Protein AF-A0A6J5DMT1-F1 (afdb_monomer)

pLDDT: mean 92.88, std 8.83, range [50.56, 98.88]

Structure (mmCIF, N/CA/C/O backbone):
data_AF-A0A6J5DMT1-F1
#
_entry.id   AF-A0A6J5DMT1-F1
#
loop_
_atom_site.group_PDB
_atom_site.id
_atom_site.type_symbol
_atom_site.label_atom_id
_atom_site.label_alt_id
_atom_site.label_comp_id
_atom_site.label_asym_id
_atom_site.label_entity_id
_atom_site.label_seq_id
_atom_site.pdbx_PDB_ins_code
_atom_site.Cartn_x
_atom_site.Cartn_y
_atom_site.Cartn_z
_atom_site.occupancy
_atom_site.B_iso_or_equiv
_atom_site.auth_seq_id
_atom_site.auth_comp_id
_atom_site.auth_asym_id
_atom_site.auth_atom_id
_atom_site.pdbx_PDB_model_num
ATOM 1 N N . MET A 1 1 ? 1.133 -9.893 0.820 1.00 80.94 1 MET A N 1
ATOM 2 C CA . MET A 1 1 ? 0.231 -8.925 0.189 1.00 80.94 1 MET A CA 1
ATOM 3 C C . MET A 1 1 ? 0.586 -7.556 0.719 1.00 80.94 1 MET A C 1
ATOM 5 O O . MET A 1 1 ? 0.580 -7.365 1.927 1.00 80.94 1 MET A O 1
ATOM 9 N N . LEU A 1 2 ? 0.885 -6.618 -0.173 1.00 88.50 2 LEU A N 1
ATOM 10 C CA . LEU A 1 2 ? 1.014 -5.201 0.159 1.00 88.50 2 LEU A CA 1
ATOM 11 C C . LEU A 1 2 ? 0.375 -4.399 -0.973 1.00 88.50 2 LEU A C 1
ATOM 13 O O . LEU A 1 2 ? 0.896 -4.381 -2.086 1.00 88.50 2 LEU A O 1
ATOM 17 N N . LYS A 1 3 ? -0.779 -3.780 -0.715 1.00 90.06 3 LYS A N 1
ATOM 18 C CA . LYS A 1 3 ? -1.594 -3.182 -1.781 1.00 90.06 3 LYS A CA 1
ATOM 19 C C . LYS A 1 3 ? -2.329 -1.932 -1.315 1.00 90.06 3 LYS A C 1
ATOM 21 O O . LYS A 1 3 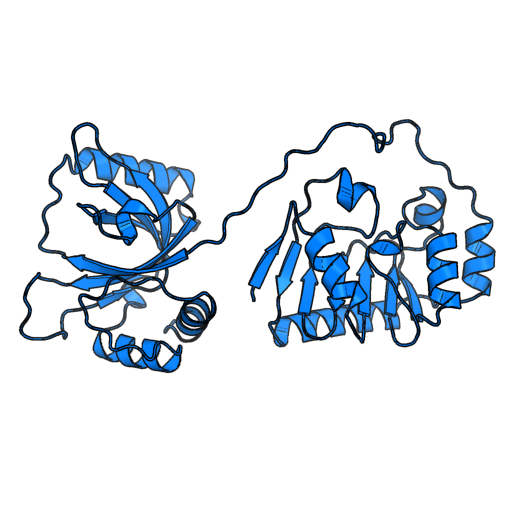? -2.780 -1.870 -0.177 1.00 90.06 3 LYS A O 1
ATOM 26 N N . ILE A 1 4 ? -2.496 -0.975 -2.228 1.00 92.38 4 ILE A N 1
ATOM 27 C CA . ILE A 1 4 ? -3.406 0.164 -2.059 1.00 92.38 4 ILE A CA 1
ATOM 28 C C . ILE A 1 4 ? -4.821 -0.254 -2.485 1.00 92.38 4 ILE A C 1
ATOM 30 O O . ILE A 1 4 ? -5.021 -0.760 -3.590 1.00 92.38 4 ILE A O 1
ATOM 34 N N . LEU A 1 5 ? -5.789 -0.021 -1.605 1.00 91.88 5 LEU A N 1
ATOM 35 C CA . LEU A 1 5 ? -7.226 -0.162 -1.814 1.00 91.88 5 LEU A CA 1
ATOM 36 C C . LEU A 1 5 ? -7.863 1.222 -1.958 1.00 91.88 5 LEU A C 1
ATOM 38 O O . LEU A 1 5 ? -7.451 2.162 -1.275 1.00 91.88 5 LEU A O 1
ATOM 42 N N . SER A 1 6 ? -8.877 1.329 -2.818 1.00 91.50 6 SER A N 1
ATOM 43 C CA . SER A 1 6 ? -9.656 2.560 -2.991 1.00 91.50 6 SER A CA 1
ATOM 44 C C . SER A 1 6 ? -11.133 2.238 -3.230 1.00 91.50 6 SER A C 1
ATOM 46 O O . SER A 1 6 ? -11.850 1.968 -2.271 1.00 91.50 6 SER A O 1
ATOM 48 N N . ALA A 1 7 ? -11.594 2.181 -4.483 1.00 85.06 7 ALA A N 1
ATOM 49 C CA . ALA A 1 7 ? -13.011 1.988 -4.812 1.00 85.06 7 ALA A CA 1
ATOM 50 C C . ALA A 1 7 ? -13.650 0.705 -4.233 1.00 85.06 7 ALA A C 1
ATOM 52 O O . ALA A 1 7 ? -14.863 0.658 -4.056 1.00 85.06 7 ALA A O 1
ATOM 53 N N . ASP A 1 8 ? -12.853 -0.327 -3.955 1.00 84.00 8 ASP A N 1
ATOM 54 C CA . ASP A 1 8 ? -13.253 -1.636 -3.424 1.00 84.00 8 ASP A CA 1
ATOM 55 C C . ASP A 1 8 ? -12.871 -1.841 -1.945 1.00 84.00 8 ASP A C 1
ATOM 57 O O . ASP A 1 8 ? -12.955 -2.958 -1.427 1.00 84.00 8 ASP A O 1
ATOM 61 N N . LEU A 1 9 ? -12.454 -0.777 -1.246 1.00 90.69 9 LEU A N 1
ATOM 62 C CA . LEU A 1 9 ? -11.930 -0.849 0.119 1.00 90.69 9 LEU A CA 1
ATOM 63 C C . LEU A 1 9 ? -12.904 -1.549 1.066 1.00 90.69 9 LEU A C 1
ATOM 65 O O . LEU A 1 9 ? -12.559 -2.589 1.622 1.00 90.69 9 LEU A O 1
ATOM 69 N N . TRP A 1 10 ? -14.119 -1.025 1.245 1.00 90.56 10 TRP A N 1
ATOM 70 C CA . TRP A 1 10 ? -15.067 -1.598 2.207 1.00 90.56 10 TRP A CA 1
ATOM 71 C C . TRP A 1 10 ? -15.624 -2.956 1.771 1.00 90.56 10 TRP A C 1
ATOM 73 O O . TRP A 1 10 ? -15.944 -3.777 2.630 1.00 90.56 10 TRP A O 1
ATOM 83 N N . ASP A 1 11 ? -15.638 -3.255 0.469 1.00 89.44 11 ASP A N 1
ATOM 84 C CA . ASP A 1 11 ? -15.981 -4.590 -0.028 1.00 89.44 11 ASP A CA 1
ATOM 85 C C . ASP A 1 11 ? -14.942 -5.632 0.404 1.00 89.44 11 ASP A C 1
ATOM 87 O O . ASP A 1 11 ? -15.294 -6.749 0.791 1.00 89.44 11 ASP A O 1
ATOM 91 N N . ILE A 1 12 ? -13.654 -5.287 0.341 1.00 91.31 12 ILE A N 1
ATOM 92 C CA . ILE A 1 12 ? -12.555 -6.169 0.749 1.00 91.31 12 ILE A CA 1
ATOM 93 C C . ILE A 1 12 ? -12.455 -6.231 2.274 1.00 91.31 12 ILE A C 1
ATOM 95 O O . ILE A 1 12 ? -12.434 -7.322 2.853 1.00 91.31 12 ILE A O 1
ATOM 99 N N . VAL A 1 13 ? -12.406 -5.066 2.923 1.00 92.88 13 VAL A N 1
ATOM 100 C CA . VAL A 1 13 ? -12.237 -4.933 4.372 1.00 92.88 13 VAL A CA 1
ATOM 101 C C . VAL A 1 13 ? -13.436 -5.517 5.104 1.00 92.88 13 VAL A C 1
ATOM 103 O O . VAL A 1 13 ? -13.235 -6.326 6.000 1.00 92.88 13 VAL A O 1
ATOM 106 N N . GLY A 1 14 ? -14.668 -5.220 4.683 1.00 91.00 14 GLY A N 1
ATOM 107 C CA . GLY A 1 14 ? -15.882 -5.759 5.303 1.00 91.00 14 GLY A CA 1
ATOM 108 C C . GLY A 1 14 ? -15.957 -7.286 5.217 1.00 91.00 14 GLY A C 1
ATOM 109 O O . GLY A 1 14 ? -16.214 -7.954 6.218 1.00 91.00 14 GLY A O 1
ATOM 110 N N . LYS A 1 15 ? -15.633 -7.877 4.055 1.00 92.25 15 LYS A N 1
ATOM 111 C CA . LYS A 1 15 ? -15.570 -9.346 3.898 1.00 92.25 15 LYS A CA 1
ATOM 112 C C . LYS A 1 15 ? -14.524 -9.987 4.808 1.00 92.25 15 LYS A C 1
ATOM 114 O O . LYS A 1 15 ? -14.764 -11.078 5.327 1.00 92.25 15 LYS A O 1
ATOM 119 N N . LYS A 1 16 ? -13.364 -9.345 4.977 1.00 94.19 16 LYS A N 1
ATOM 120 C CA . LYS A 1 16 ? -12.324 -9.804 5.908 1.00 94.19 16 LYS A CA 1
ATOM 121 C C . LYS A 1 16 ? -12.768 -9.635 7.357 1.00 94.19 16 LYS A C 1
ATOM 123 O O . LYS A 1 16 ? -12.644 -10.580 8.124 1.00 94.19 16 LYS A O 1
ATOM 128 N N . ALA A 1 17 ? -13.352 -8.491 7.702 1.00 94.56 17 ALA A N 1
ATOM 129 C CA . ALA A 1 17 ? -13.810 -8.188 9.047 1.00 94.56 17 ALA A CA 1
ATOM 130 C C . ALA A 1 17 ? -14.861 -9.200 9.504 1.00 94.56 17 ALA A C 1
ATOM 132 O O . ALA A 1 17 ? -14.715 -9.766 10.575 1.00 94.56 17 ALA A O 1
ATOM 133 N N . VAL A 1 18 ? -15.856 -9.541 8.682 1.00 93.50 18 VAL A N 1
ATOM 134 C CA . VAL A 1 18 ? -16.863 -10.561 9.039 1.00 93.50 18 VAL A CA 1
ATOM 135 C C . VAL A 1 18 ? -16.231 -11.928 9.336 1.00 93.50 18 VAL A C 1
ATOM 137 O O . VAL A 1 18 ? -16.676 -12.623 10.242 1.00 93.50 18 VAL A 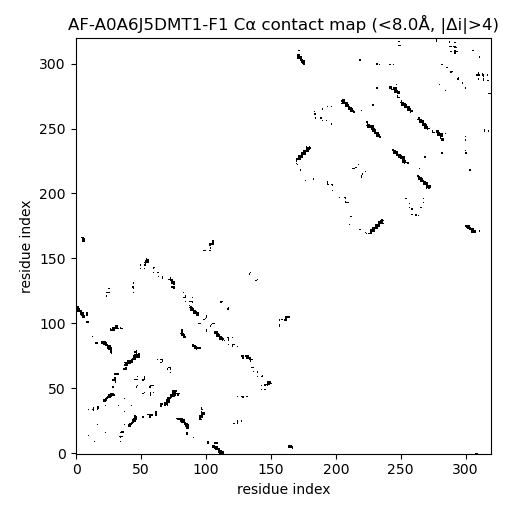O 1
ATOM 140 N N . LYS A 1 19 ? -15.176 -12.311 8.610 1.00 94.56 19 LYS A N 1
ATOM 141 C CA . LYS A 1 19 ? -14.504 -13.610 8.780 1.00 94.56 19 LYS A CA 1
ATOM 142 C C . LYS A 1 19 ? -13.458 -13.633 9.892 1.00 94.56 19 LYS A C 1
ATOM 144 O O . LYS A 1 19 ? -13.050 -14.725 10.282 1.00 94.56 19 LYS A O 1
ATOM 149 N N . ALA A 1 20 ? -13.015 -12.467 10.356 1.00 96.00 20 ALA A N 1
ATOM 150 C CA . ALA A 1 20 ? -11.950 -12.370 11.338 1.00 96.00 20 ALA A CA 1
ATOM 151 C C . ALA A 1 20 ? -12.363 -13.009 12.673 1.00 96.00 20 ALA A C 1
ATOM 153 O O . ALA A 1 20 ? -13.509 -12.882 13.109 1.00 96.00 20 ALA A O 1
ATOM 154 N N . ARG A 1 21 ? -11.433 -13.693 13.335 1.00 95.56 21 ARG A N 1
ATOM 155 C CA . ARG A 1 21 ? -11.634 -14.201 14.700 1.00 95.56 21 ARG A CA 1
ATOM 156 C C . ARG A 1 21 ? -11.380 -13.117 15.736 1.00 95.56 21 ARG A C 1
ATOM 158 O O . ARG A 1 21 ? -12.011 -13.139 16.785 1.00 95.56 21 ARG A O 1
ATOM 165 N N . ARG A 1 22 ? -10.464 -12.199 15.432 1.00 95.94 22 ARG A N 1
ATOM 166 C CA . ARG A 1 22 ? -10.098 -11.062 16.266 1.00 95.94 22 ARG A CA 1
ATOM 167 C C . ARG A 1 22 ? -10.008 -9.797 15.424 1.00 95.94 22 ARG A C 1
ATOM 169 O O . ARG A 1 22 ? -9.346 -9.760 14.385 1.00 95.94 22 ARG A O 1
ATOM 176 N N . ARG A 1 23 ? -10.638 -8.740 15.919 1.00 98.19 23 ARG A N 1
ATOM 177 C CA . ARG A 1 23 ? -10.664 -7.409 15.319 1.00 98.19 23 ARG A CA 1
ATOM 178 C C . ARG A 1 23 ? -10.152 -6.415 16.339 1.00 98.19 23 ARG A C 1
ATOM 180 O O . ARG A 1 23 ? -10.641 -6.343 17.465 1.00 98.19 23 ARG A O 1
ATOM 187 N N . ARG A 1 24 ? -9.159 -5.632 15.945 1.00 98.62 24 ARG A N 1
ATOM 188 C CA . ARG A 1 24 ? -8.652 -4.530 16.758 1.00 98.62 24 ARG A CA 1
ATOM 189 C C . ARG A 1 24 ? -8.586 -3.290 15.906 1.00 98.62 24 ARG A C 1
ATOM 191 O O . ARG A 1 24 ? -7.995 -3.326 14.834 1.00 98.62 24 ARG A O 1
ATOM 198 N N . ALA A 1 25 ? -9.184 -2.206 16.367 1.00 98.50 25 ALA A N 1
ATOM 199 C CA . ALA A 1 25 ? -9.308 -1.001 15.571 1.00 98.50 25 ALA A CA 1
ATOM 200 C C . ALA A 1 25 ? -8.980 0.246 16.389 1.00 98.50 25 ALA A C 1
ATOM 202 O O . ALA A 1 25 ? -9.406 0.370 17.532 1.00 98.50 25 ALA A O 1
ATOM 203 N N . ALA A 1 26 ? -8.268 1.182 15.770 1.00 98.56 26 ALA A N 1
ATOM 204 C CA . ALA A 1 26 ? -8.205 2.577 16.176 1.00 98.56 26 ALA A CA 1
ATOM 205 C C . ALA A 1 26 ? -8.756 3.407 15.013 1.00 98.56 26 ALA A C 1
ATOM 207 O O . ALA A 1 26 ? -8.044 3.689 14.046 1.00 98.56 26 ALA A O 1
ATOM 208 N N . ILE A 1 27 ? -10.046 3.734 15.075 1.00 97.69 27 ILE A N 1
ATOM 209 C CA . ILE A 1 27 ? -10.756 4.464 14.023 1.00 97.69 27 ILE A CA 1
ATOM 210 C C . ILE A 1 27 ? -11.391 5.684 14.660 1.00 97.69 27 ILE A C 1
ATOM 212 O O . ILE A 1 27 ? -12.220 5.552 15.551 1.00 97.69 27 ILE A O 1
ATOM 216 N N . ALA A 1 28 ? -11.016 6.862 14.167 1.00 97.00 28 ALA A N 1
ATOM 217 C CA . ALA A 1 28 ? -11.494 8.149 14.651 1.00 97.00 28 ALA A CA 1
ATOM 218 C C . ALA A 1 28 ? -13.018 8.180 14.814 1.00 97.00 28 ALA A C 1
ATOM 220 O O . ALA A 1 28 ? -13.512 8.511 15.886 1.00 97.00 28 ALA A O 1
ATOM 221 N N . TYR A 1 29 ? -13.742 7.805 13.754 1.00 96.31 29 TYR A N 1
ATOM 222 C CA . TYR A 1 29 ? -15.185 7.996 13.640 1.00 96.31 29 TYR A CA 1
ATOM 223 C C . TYR A 1 29 ? -15.889 6.704 13.229 1.00 96.31 29 TYR A C 1
ATOM 225 O O . TYR A 1 29 ? -15.504 6.056 12.249 1.00 96.31 29 TYR A O 1
ATOM 233 N N . VAL A 1 30 ? -16.951 6.348 13.955 1.00 96.25 30 VAL A N 1
ATOM 234 C CA . VAL A 1 30 ? -17.727 5.127 13.705 1.00 96.25 30 VAL A CA 1
ATOM 235 C C . VAL A 1 30 ? -19.223 5.418 13.766 1.00 96.25 30 VAL A C 1
ATOM 237 O O . VAL A 1 30 ? -19.756 5.795 14.808 1.00 96.25 30 VAL A O 1
ATOM 240 N N . THR A 1 31 ? -19.917 5.203 12.650 1.00 95.19 31 THR A N 1
ATOM 241 C CA . THR A 1 31 ? -21.377 5.385 12.543 1.00 95.19 31 THR A CA 1
ATOM 242 C C . THR A 1 31 ? -22.103 4.212 11.900 1.00 95.19 31 THR A C 1
ATOM 244 O O . THR A 1 31 ? -23.328 4.171 11.956 1.00 95.19 31 THR A O 1
ATOM 247 N N . GLU A 1 32 ? -21.385 3.251 11.314 1.00 93.38 32 GLU A N 1
ATOM 248 C CA . GLU A 1 32 ? -21.980 2.122 10.601 1.00 93.38 32 GLU A CA 1
ATOM 249 C C . GLU A 1 32 ? -21.344 0.792 11.042 1.00 93.38 32 GLU A C 1
ATOM 251 O O . GLU A 1 32 ? -20.187 0.525 10.700 1.00 93.38 32 GLU A O 1
ATOM 256 N N . PRO A 1 33 ? -22.081 -0.063 11.778 1.00 93.06 33 PRO A N 1
ATOM 257 C CA . PRO A 1 33 ? -21.521 -1.281 12.349 1.00 93.06 33 PRO A CA 1
ATOM 258 C C . PRO A 1 33 ? -21.224 -2.380 11.329 1.00 93.06 33 PRO A C 1
ATOM 260 O O . PRO A 1 33 ? -20.390 -3.246 11.584 1.00 93.06 33 PRO A O 1
ATOM 263 N N . ARG A 1 34 ? -21.860 -2.361 10.150 1.00 90.69 34 ARG A N 1
ATOM 264 C CA . ARG A 1 34 ? -21.663 -3.405 9.127 1.00 90.69 34 ARG A CA 1
ATOM 265 C C . ARG A 1 34 ? -20.238 -3.461 8.579 1.00 90.69 34 ARG A C 1
ATOM 267 O O . ARG A 1 34 ? -19.803 -4.515 8.122 1.00 90.69 34 ARG A O 1
ATOM 274 N N . PHE A 1 35 ? -19.519 -2.343 8.614 1.00 89.75 35 PHE A N 1
ATOM 275 C CA . PHE A 1 35 ? -18.147 -2.254 8.115 1.00 89.75 35 PHE A CA 1
ATOM 276 C C . PHE A 1 35 ? -17.112 -2.825 9.085 1.00 89.75 35 PHE A C 1
ATOM 278 O O . PHE A 1 35 ? -16.041 -3.256 8.659 1.00 89.75 35 PHE A O 1
ATOM 285 N N . LEU A 1 36 ? -17.441 -2.848 10.376 1.00 93.12 36 LEU A N 1
ATOM 286 C CA . LEU A 1 36 ? -16.578 -3.355 11.428 1.00 93.12 36 LEU A CA 1
ATOM 287 C C . LEU A 1 36 ? -17.431 -4.011 12.526 1.00 93.12 36 LEU A C 1
ATOM 289 O O . LEU A 1 36 ? -17.630 -3.419 13.579 1.00 93.12 36 LEU A O 1
ATOM 293 N N . PRO A 1 37 ? -17.964 -5.221 12.302 1.00 94.81 37 PRO A N 1
ATOM 294 C CA . PRO A 1 37 ? -18.761 -5.898 13.318 1.00 94.81 37 PRO A CA 1
ATOM 295 C C . PRO A 1 37 ? -17.855 -6.347 14.471 1.00 94.81 37 PRO A C 1
ATOM 297 O O . PRO A 1 37 ? -17.001 -7.202 14.260 1.00 94.81 37 PRO A O 1
ATOM 300 N N . LEU A 1 38 ? -18.024 -5.779 15.667 1.00 97.75 38 LEU A N 1
ATOM 301 C CA . LEU A 1 38 ? -17.226 -6.115 16.854 1.00 97.75 38 LEU A CA 1
ATOM 302 C C . LEU A 1 38 ? -18.047 -6.900 17.877 1.00 97.75 38 LEU A C 1
ATOM 304 O O . LEU A 1 38 ? -19.234 -6.626 18.063 1.00 97.75 38 LEU A O 1
ATOM 308 N N . GLY A 1 39 ? -17.394 -7.833 18.566 1.00 97.31 39 GLY A N 1
ATOM 309 C CA . GLY A 1 39 ? -17.972 -8.568 19.690 1.00 97.31 39 GLY A CA 1
ATOM 310 C C . GLY A 1 39 ? -16.935 -8.974 20.736 1.00 97.31 39 GLY A C 1
ATOM 311 O O . GLY A 1 39 ? -15.873 -8.365 20.853 1.00 97.31 39 GLY A O 1
ATOM 312 N N . ALA A 1 40 ? -17.250 -10.013 21.509 1.00 97.56 40 ALA A N 1
ATOM 313 C CA . ALA A 1 40 ? -16.388 -10.522 22.570 1.00 97.56 40 ALA A CA 1
ATOM 314 C C . ALA A 1 40 ? -14.958 -10.823 22.081 1.00 97.56 40 ALA A C 1
ATOM 316 O O . ALA A 1 40 ? -14.755 -11.594 21.145 1.00 97.56 40 ALA A O 1
ATOM 317 N N . GLY A 1 41 ? -13.966 -10.231 22.754 1.00 96.38 41 GLY A N 1
ATOM 318 C CA . GLY A 1 41 ? -12.542 -10.375 22.423 1.00 96.38 41 GLY A CA 1
ATOM 319 C C . GLY A 1 41 ? -12.006 -9.363 21.402 1.00 96.38 41 GLY A C 1
ATOM 320 O O . GLY A 1 41 ? -10.786 -9.273 21.226 1.00 96.38 41 GLY A O 1
ATOM 321 N N . ASP A 1 42 ? -12.885 -8.573 20.783 1.00 98.56 42 ASP A N 1
ATOM 322 C CA . ASP A 1 42 ? -12.510 -7.483 19.887 1.00 98.56 42 ASP A CA 1
ATOM 323 C C . ASP A 1 42 ? -12.250 -6.173 20.658 1.00 98.56 42 ASP A C 1
ATOM 325 O O . ASP A 1 42 ? -12.714 -5.984 21.786 1.00 98.56 42 ASP A O 1
ATOM 329 N N . VAL A 1 43 ? -11.490 -5.257 20.048 1.00 98.75 43 VAL A N 1
ATOM 330 C CA . VAL A 1 43 ? -11.114 -3.959 20.638 1.00 98.75 43 VAL A CA 1
ATOM 331 C C . VAL A 1 43 ? -11.413 -2.815 19.675 1.00 98.75 43 VAL A C 1
ATOM 333 O O . VAL A 1 43 ? -11.028 -2.875 18.505 1.00 98.75 43 VAL A O 1
ATOM 336 N N . LEU A 1 44 ? -12.005 -1.735 20.186 1.00 98.75 44 LEU A N 1
ATOM 337 C CA . LEU A 1 44 ? -12.132 -0.461 19.482 1.00 98.75 44 LEU A CA 1
ATOM 338 C C . LEU A 1 44 ? -11.617 0.694 20.333 1.00 98.75 44 LEU A C 1
ATOM 340 O O . LEU A 1 44 ? -12.092 0.924 21.440 1.00 98.75 44 LEU A O 1
ATOM 344 N N . VAL A 1 45 ? -10.707 1.464 19.750 1.00 98.88 45 VAL A N 1
ATOM 345 C CA . VAL A 1 45 ? -10.350 2.806 20.194 1.00 98.88 45 VAL A CA 1
ATOM 346 C C . VAL A 1 45 ? -10.956 3.812 19.220 1.00 98.88 45 VAL A C 1
ATOM 348 O O . VAL A 1 45 ? -10.769 3.698 18.006 1.00 98.88 45 VAL A O 1
ATOM 351 N N . VAL A 1 46 ? -11.699 4.781 19.743 1.00 98.75 46 VAL A N 1
ATOM 352 C CA . VAL A 1 46 ? -12.489 5.739 18.957 1.00 98.75 46 VAL A CA 1
ATOM 353 C C . VAL A 1 46 ? -12.456 7.120 19.607 1.00 98.75 46 VAL A C 1
ATOM 355 O O . VAL A 1 46 ? -12.249 7.232 20.813 1.00 98.75 46 VAL A O 1
ATOM 358 N N . ASP A 1 47 ? -12.689 8.180 18.832 1.00 98.56 47 ASP A N 1
ATOM 359 C CA . ASP A 1 47 ? -13.044 9.475 19.412 1.00 98.56 47 ASP A CA 1
ATOM 360 C C . ASP A 1 47 ? -14.546 9.482 19.737 1.00 98.56 47 ASP A C 1
ATOM 362 O O . ASP A 1 47 ? -15.400 9.651 18.857 1.00 98.56 47 ASP A O 1
ATOM 366 N N . ALA A 1 48 ? -14.862 9.267 21.013 1.00 98.25 48 ALA A N 1
ATOM 367 C CA . ALA A 1 48 ? -16.204 9.363 21.581 1.00 98.25 48 ALA A CA 1
ATOM 368 C C . ALA A 1 48 ? -16.346 10.598 22.490 1.00 98.25 48 ALA A C 1
ATOM 370 O O . ALA A 1 48 ? -17.178 10.609 23.400 1.00 98.25 48 ALA A O 1
ATOM 371 N N . SER A 1 49 ? -15.541 11.640 22.248 1.00 98.31 49 SER A N 1
ATOM 372 C CA . SER A 1 49 ? -15.706 12.932 22.912 1.00 98.31 49 SER A CA 1
ATOM 373 C C . SER A 1 49 ? -17.079 13.535 22.619 1.00 98.31 49 SER A C 1
ATOM 375 O O . SER A 1 49 ? -17.677 13.303 21.566 1.00 98.31 49 SER A O 1
ATOM 377 N N . ASP A 1 50 ? -17.559 14.377 23.530 1.00 97.81 50 ASP A N 1
ATOM 378 C CA . ASP A 1 50 ? -18.874 15.012 23.421 1.00 97.81 50 ASP A CA 1
ATOM 379 C C . ASP A 1 50 ? -19.027 15.802 22.121 1.00 97.81 50 ASP A C 1
ATOM 381 O O . ASP A 1 50 ? -20.083 15.762 21.499 1.00 97.81 50 ASP A O 1
ATOM 385 N N . ALA A 1 51 ? -17.952 16.447 21.660 1.00 96.25 51 ALA A N 1
ATOM 386 C CA . ALA A 1 51 ? -17.928 17.143 20.379 1.00 96.25 51 ALA A CA 1
ATOM 387 C C . ALA A 1 51 ? -18.128 16.184 19.193 1.00 96.25 51 ALA A C 1
ATOM 389 O O . ALA A 1 51 ? -18.890 16.487 18.272 1.00 96.25 51 ALA A O 1
ATOM 390 N N . SER A 1 52 ? -17.480 15.016 19.211 1.00 96.38 52 SER A N 1
ATOM 391 C CA . SER A 1 52 ? -17.612 14.004 18.156 1.00 96.38 52 SER A CA 1
ATOM 392 C C . SER A 1 52 ? -18.979 13.308 18.174 1.00 96.38 52 SER A C 1
ATOM 394 O O . SER A 1 52 ? -19.528 13.040 17.099 1.00 96.38 52 SER A O 1
ATOM 396 N N . ILE A 1 53 ? -19.570 13.090 19.355 1.00 97.56 53 ILE A N 1
ATOM 397 C CA . ILE A 1 53 ? -20.945 12.585 19.504 1.00 97.56 53 ILE A CA 1
ATOM 398 C C . ILE A 1 53 ? -21.964 13.631 19.033 1.00 97.56 53 ILE A C 1
ATOM 400 O O . ILE A 1 53 ? -22.792 13.333 18.173 1.00 97.56 53 ILE A O 1
ATOM 404 N N . ALA A 1 54 ? -21.874 14.871 19.523 1.00 95.88 54 ALA A N 1
ATOM 405 C CA . ALA A 1 54 ? -22.789 15.957 19.166 1.00 95.88 54 ALA A CA 1
ATOM 406 C C . ALA A 1 54 ? -22.774 16.261 17.661 1.00 95.88 54 ALA A C 1
ATOM 408 O O . ALA A 1 54 ? -23.816 16.529 17.069 1.00 95.88 54 ALA A O 1
ATOM 409 N N . ALA A 1 55 ? -21.607 16.163 17.016 1.00 93.00 55 ALA A N 1
ATOM 410 C CA . ALA A 1 55 ? -21.463 16.346 15.572 1.00 93.00 55 ALA A CA 1
ATOM 411 C C . ALA A 1 55 ? -21.885 15.118 14.737 1.00 93.00 55 ALA A C 1
ATOM 413 O O . ALA A 1 55 ? -21.770 15.145 13.510 1.00 93.00 55 ALA A O 1
ATOM 414 N N . GLY A 1 56 ? -22.313 14.019 15.368 1.00 93.25 56 GLY A N 1
ATOM 415 C CA . GLY A 1 56 ? -22.718 12.789 14.683 1.00 93.25 56 GLY A CA 1
ATOM 416 C C . GLY A 1 56 ? -21.576 12.066 13.960 1.00 93.25 56 GLY A C 1
ATOM 417 O O . GLY A 1 56 ? -21.826 11.305 13.025 1.00 93.25 56 GLY A O 1
ATOM 418 N N . ARG A 1 57 ? -20.319 12.308 14.355 1.00 93.50 57 ARG A N 1
ATOM 419 C CA . ARG A 1 57 ? -19.137 11.632 13.787 1.00 93.50 57 ARG A CA 1
ATOM 420 C C . ARG A 1 57 ? -18.966 10.233 14.368 1.00 93.50 57 ARG A C 1
ATOM 422 O O . ARG A 1 57 ? -18.559 9.324 13.653 1.00 93.50 57 ARG A O 1
ATOM 429 N N . THR A 1 58 ? -19.333 10.062 15.632 1.00 96.88 58 THR A N 1
ATOM 430 C CA . THR A 1 58 ? -19.369 8.769 16.315 1.00 96.88 58 THR A CA 1
ATOM 431 C C . THR A 1 58 ? -20.775 8.542 16.861 1.00 96.88 58 THR A C 1
ATOM 433 O O . THR A 1 58 ? -21.365 9.435 17.462 1.00 96.88 58 THR A O 1
ATOM 436 N N . SER A 1 59 ? -21.343 7.361 16.619 1.00 97.38 59 SER A N 1
ATOM 437 C CA . SER A 1 59 ? -22.707 7.031 17.037 1.00 97.38 59 SER A CA 1
ATOM 438 C C . SER A 1 59 ? -22.717 6.335 18.395 1.00 97.38 59 SER A C 1
ATOM 440 O O . SER A 1 59 ? -22.216 5.217 18.523 1.00 97.38 59 SER A O 1
ATOM 442 N N . ALA A 1 60 ? -23.355 6.961 19.390 1.00 98.00 60 ALA A N 1
ATOM 443 C CA . ALA A 1 60 ? -23.559 6.367 20.711 1.00 98.00 60 ALA A CA 1
ATOM 444 C C . ALA A 1 60 ? -24.290 5.013 20.638 1.00 98.00 60 ALA A C 1
ATOM 446 O O . ALA A 1 60 ? -23.951 4.092 21.377 1.00 98.00 60 ALA A O 1
ATOM 447 N N . GLU A 1 61 ? -25.239 4.859 19.709 1.00 97.94 61 GLU A N 1
ATOM 448 C CA . GLU A 1 61 ? -25.982 3.606 19.527 1.00 97.94 61 GLU A CA 1
ATOM 449 C C . GLU A 1 61 ? -25.117 2.482 18.957 1.00 97.94 61 GLU A C 1
ATOM 451 O O . GLU A 1 61 ? -25.254 1.328 19.359 1.00 97.94 61 GLU A O 1
ATOM 456 N N . VAL A 1 62 ? -24.183 2.808 18.061 1.00 98.19 62 VAL A N 1
ATOM 457 C CA . VAL A 1 62 ? -23.240 1.813 17.532 1.00 98.19 62 VAL A CA 1
ATOM 458 C C . VAL A 1 62 ? -22.284 1.346 18.625 1.00 98.19 62 VAL A C 1
ATOM 460 O O . VAL A 1 62 ? -22.077 0.143 18.778 1.00 98.19 62 VAL A O 1
ATOM 463 N N . LEU A 1 63 ? -21.760 2.275 19.431 1.00 98.62 63 LEU A N 1
ATOM 464 C CA . LEU A 1 63 ? -20.909 1.931 20.573 1.00 98.62 63 LEU A CA 1
ATOM 465 C C . LEU A 1 63 ? -21.663 1.086 21.605 1.00 98.62 63 LEU A C 1
ATOM 467 O O . LEU A 1 63 ? -21.135 0.082 22.073 1.00 98.62 63 LEU A O 1
ATOM 471 N N . ALA A 1 64 ? -22.916 1.434 21.908 1.00 98.62 64 ALA A N 1
ATOM 472 C CA . ALA A 1 64 ? -23.756 0.646 22.802 1.00 98.62 64 ALA A CA 1
ATOM 473 C C . ALA A 1 64 ? -23.969 -0.786 22.281 1.00 98.62 64 ALA A C 1
ATOM 475 O O . ALA A 1 64 ? -23.909 -1.737 23.059 1.00 98.62 64 ALA A O 1
ATOM 476 N N . GLY A 1 65 ? -24.174 -0.946 20.969 1.00 98.56 65 GLY A N 1
ATOM 477 C CA . GLY A 1 65 ? -24.281 -2.253 20.322 1.00 98.56 65 GLY A CA 1
ATOM 478 C C . GLY A 1 65 ? -23.007 -3.091 20.454 1.00 98.56 65 GLY A C 1
ATOM 479 O O . GLY A 1 65 ? -23.087 -4.263 20.817 1.00 98.56 65 GLY A O 1
ATOM 480 N N . TYR A 1 66 ? -21.831 -2.499 20.228 1.00 98.62 66 TYR A N 1
ATOM 481 C CA . TYR A 1 66 ? -20.556 -3.202 20.414 1.00 98.62 66 TYR A CA 1
ATOM 482 C C . TYR A 1 66 ? -20.292 -3.575 21.874 1.00 98.62 66 TYR A C 1
ATOM 484 O O . TYR A 1 66 ? -19.838 -4.687 22.141 1.00 98.62 66 TYR A O 1
ATOM 492 N N . LEU A 1 67 ? -20.610 -2.681 22.817 1.00 98.56 67 LEU A N 1
ATOM 493 C CA . LEU A 1 67 ? -20.466 -2.956 24.245 1.00 98.56 67 LEU A CA 1
ATOM 494 C C . LEU A 1 67 ? -21.364 -4.127 24.663 1.00 98.56 67 LEU A C 1
ATOM 496 O O . LEU A 1 67 ? -20.904 -5.056 25.322 1.00 98.56 67 LEU A O 1
ATOM 500 N N . ALA A 1 68 ? -22.624 -4.128 24.218 1.00 98.44 68 ALA A N 1
ATOM 501 C CA . ALA A 1 68 ? -23.561 -5.221 24.470 1.00 98.44 68 ALA A CA 1
ATOM 502 C C . ALA A 1 68 ? -23.105 -6.553 23.845 1.00 98.44 68 ALA A C 1
ATOM 504 O O . ALA A 1 68 ? -23.376 -7.617 24.397 1.00 98.44 68 ALA A O 1
ATOM 505 N N . ALA A 1 69 ? -22.384 -6.504 22.721 1.00 98.12 69 ALA A N 1
ATOM 506 C CA . ALA A 1 69 ? -21.773 -7.671 22.087 1.00 98.12 69 ALA A CA 1
ATOM 507 C C . ALA A 1 69 ? -20.471 -8.144 22.773 1.00 98.12 69 ALA A C 1
ATOM 509 O O . ALA A 1 69 ? -19.910 -9.166 22.372 1.00 98.12 69 ALA A O 1
ATOM 510 N N . GLY A 1 70 ? -19.990 -7.431 23.800 1.00 98.25 70 GLY A N 1
ATOM 511 C CA . GLY A 1 70 ? -18.820 -7.792 24.603 1.00 98.25 70 GLY A CA 1
ATOM 512 C C . GLY A 1 70 ? -17.483 -7.244 24.096 1.00 98.25 70 GLY A C 1
ATOM 513 O O . GLY A 1 70 ? -16.435 -7.715 24.543 1.00 98.25 70 GLY A O 1
ATOM 514 N N . ALA A 1 71 ? -17.489 -6.288 23.164 1.00 98.56 71 ALA A N 1
ATOM 515 C CA . ALA A 1 71 ? -16.260 -5.647 22.703 1.00 98.56 71 ALA A CA 1
ATOM 516 C C . ALA A 1 71 ? -15.666 -4.732 23.787 1.00 98.56 71 ALA A C 1
ATOM 518 O O . ALA A 1 71 ? -16.396 -4.071 24.526 1.00 98.56 71 ALA A O 1
ATOM 519 N N . ALA A 1 72 ? -14.335 -4.649 23.847 1.00 98.75 72 ALA A N 1
ATOM 520 C CA . ALA A 1 72 ? -13.643 -3.688 24.700 1.00 98.75 72 ALA A CA 1
ATOM 521 C C . ALA A 1 72 ? -13.520 -2.341 23.975 1.00 98.75 72 ALA A C 1
ATOM 523 O O . ALA A 1 72 ? -12.946 -2.263 22.885 1.00 98.75 72 ALA A O 1
ATOM 524 N N . LEU A 1 73 ? -14.062 -1.285 24.577 1.00 98.88 73 LEU A N 1
ATOM 525 C CA . LEU A 1 73 ? -14.198 0.026 23.954 1.00 98.88 73 LEU A CA 1
ATOM 526 C C . LEU A 1 73 ? -13.434 1.090 24.747 1.00 98.88 73 LEU A C 1
ATOM 528 O O . LEU A 1 73 ? -13.539 1.144 25.972 1.00 98.88 73 LEU A O 1
ATOM 532 N N . PHE A 1 74 ? -12.706 1.952 24.040 1.00 98.88 74 PHE A N 1
ATOM 533 C CA . PHE A 1 74 ? -11.898 3.016 24.631 1.00 98.88 74 PHE A CA 1
ATOM 534 C C . PHE A 1 74 ? -12.105 4.340 23.893 1.00 98.88 74 PHE A C 1
ATOM 536 O O . PHE A 1 74 ? -12.072 4.394 22.661 1.00 98.88 74 PHE A O 1
ATOM 543 N N . ASN A 1 75 ? -12.293 5.411 24.655 1.00 98.75 75 ASN A N 1
ATOM 544 C CA . ASN A 1 75 ? -12.381 6.775 24.171 1.00 98.75 75 ASN A CA 1
ATOM 545 C C . ASN A 1 75 ? -10.994 7.423 24.186 1.00 98.75 75 ASN A C 1
ATOM 547 O O . ASN A 1 75 ? -10.345 7.498 25.227 1.00 98.75 75 ASN A O 1
ATOM 551 N N . VAL A 1 76 ? -10.573 7.949 23.039 1.00 98.69 76 VAL A N 1
ATOM 552 C CA . VAL A 1 76 ? -9.403 8.823 22.917 1.00 98.69 76 VAL A CA 1
ATOM 553 C C . VAL A 1 76 ? -9.840 10.089 22.175 1.00 98.69 76 VAL A C 1
ATOM 555 O O . VAL A 1 76 ? -10.014 10.053 20.953 1.00 98.69 76 VAL A O 1
ATOM 558 N N . PRO A 1 77 ? -10.037 11.218 22.881 1.00 97.75 77 PRO A N 1
ATOM 559 C CA . PRO A 1 77 ? -10.408 12.480 22.251 1.00 97.75 77 PRO A CA 1
ATOM 560 C C . PRO A 1 77 ? -9.392 12.921 21.192 1.00 97.75 77 PRO A C 1
ATOM 562 O O . PRO A 1 77 ? -8.187 12.734 21.359 1.00 97.75 77 PRO A O 1
ATOM 565 N N . ASN A 1 78 ? -9.869 13.551 20.115 1.00 96.12 78 ASN A N 1
ATOM 566 C CA . ASN A 1 78 ? -9.048 14.008 18.983 1.00 96.12 78 ASN A CA 1
ATOM 567 C C . ASN A 1 78 ? -8.314 12.884 18.223 1.00 96.12 78 ASN A C 1
ATOM 569 O O . ASN A 1 78 ? -7.389 13.160 17.452 1.00 96.12 78 ASN A O 1
ATOM 573 N N . LEU A 1 79 ? -8.714 11.620 18.396 1.00 97.94 79 LEU A N 1
ATOM 574 C CA . LEU A 1 79 ? -8.187 10.526 17.590 1.00 97.94 79 LEU A CA 1
ATOM 575 C C . LEU A 1 79 ? -8.484 10.780 16.108 1.00 97.94 79 LEU A C 1
ATOM 577 O O . LEU A 1 79 ? -9.632 10.955 15.709 1.00 97.94 79 LEU A O 1
ATOM 581 N N . HIS A 1 80 ? -7.447 10.736 15.270 1.00 96.25 80 HIS A N 1
ATOM 582 C CA . HIS A 1 80 ? -7.591 10.838 13.814 1.00 96.25 80 HIS A CA 1
ATOM 583 C C . HIS A 1 80 ? -7.010 9.634 13.052 1.00 96.25 80 HIS A C 1
ATOM 585 O O . HIS A 1 80 ? -6.939 9.645 11.820 1.00 96.25 80 HIS A O 1
ATOM 591 N N . ALA A 1 81 ? -6.644 8.566 13.762 1.00 96.81 81 ALA A N 1
ATOM 592 C CA . ALA A 1 81 ? -6.191 7.317 13.158 1.00 96.81 81 ALA A CA 1
ATOM 593 C C . ALA A 1 81 ? -7.345 6.579 12.459 1.00 96.81 81 ALA A C 1
ATOM 595 O O . ALA A 1 81 ? -8.499 6.696 12.874 1.00 96.81 81 ALA A O 1
ATOM 596 N N . LYS A 1 82 ? -7.028 5.819 11.405 1.00 97.62 82 LYS A N 1
ATOM 597 C CA . LYS A 1 82 ? -7.896 4.770 10.848 1.00 97.62 82 LYS A CA 1
ATOM 598 C C . LYS A 1 82 ? -7.047 3.532 10.570 1.00 97.62 82 LYS A C 1
ATOM 600 O O . LYS A 1 82 ? -6.531 3.331 9.470 1.00 97.62 82 LYS A O 1
ATOM 605 N N . VAL A 1 83 ? -6.827 2.772 11.634 1.00 98.44 83 VAL A N 1
ATOM 606 C CA . VAL A 1 83 ? -5.978 1.582 11.675 1.00 98.44 83 VAL A CA 1
ATOM 607 C C . VAL A 1 83 ? -6.831 0.410 12.126 1.00 98.44 83 VAL A C 1
ATOM 609 O O . VAL A 1 83 ? -7.565 0.514 13.108 1.00 98.44 83 VAL A O 1
ATOM 612 N N . LEU A 1 84 ? -6.729 -0.705 11.419 1.00 98.06 84 LEU A N 1
ATOM 613 C CA . LEU A 1 84 ? -7.489 -1.912 11.695 1.00 98.06 84 LEU A CA 1
ATOM 614 C C . LEU A 1 84 ? -6.583 -3.130 11.556 1.00 98.06 84 LEU A C 1
ATOM 616 O O . LEU A 1 84 ? -5.884 -3.263 10.560 1.00 98.06 84 LEU A O 1
ATOM 620 N N . VAL A 1 85 ? -6.652 -4.042 12.516 1.00 98.38 85 VAL A N 1
ATOM 621 C CA . VAL A 1 85 ? -6.029 -5.363 12.463 1.00 98.38 85 VAL A CA 1
ATOM 622 C C . VAL A 1 85 ? -7.132 -6.416 12.450 1.00 98.38 85 VAL A C 1
ATOM 624 O O . VAL A 1 85 ? -8.012 -6.419 13.314 1.00 98.38 85 VAL A O 1
ATOM 627 N N . LEU A 1 86 ? -7.091 -7.280 11.437 1.00 97.12 86 LEU A N 1
ATOM 628 C CA . LEU A 1 86 ? -8.027 -8.371 11.177 1.00 97.12 86 LEU A CA 1
ATOM 629 C C . LEU A 1 86 ? -7.228 -9.668 11.063 1.00 97.12 86 LEU A C 1
ATOM 631 O O . LEU A 1 86 ? -6.727 -9.981 9.982 1.00 97.12 86 LEU A O 1
ATOM 635 N N . ASP A 1 87 ? -7.110 -10.399 12.170 1.00 95.44 87 ASP A N 1
ATOM 636 C CA . ASP A 1 87 ? -6.275 -11.599 12.300 1.00 95.44 87 ASP A CA 1
ATOM 637 C C . ASP A 1 87 ? -4.842 -11.425 11.747 1.00 95.44 87 ASP A C 1
ATOM 639 O O . ASP A 1 87 ? -3.953 -10.930 12.434 1.00 95.44 87 ASP A O 1
ATOM 643 N N . ASP A 1 88 ? -4.621 -11.851 10.502 1.00 94.50 88 ASP A N 1
ATOM 644 C CA . ASP A 1 88 ? -3.341 -11.938 9.802 1.00 94.50 88 ASP A CA 1
ATOM 645 C C . ASP A 1 88 ? -3.078 -10.763 8.851 1.00 94.50 88 ASP A C 1
ATOM 647 O O . ASP A 1 88 ? -2.160 -10.814 8.031 1.00 94.50 88 ASP A O 1
ATOM 651 N N . CYS A 1 89 ? -3.882 -9.701 8.920 1.00 96.88 89 CYS A N 1
ATOM 652 C CA . CYS A 1 89 ? -3.674 -8.518 8.100 1.00 96.88 89 CYS A CA 1
ATOM 653 C C . CYS A 1 89 ? -4.011 -7.218 8.823 1.00 96.88 89 CYS A C 1
ATOM 655 O O . CYS A 1 89 ? -4.820 -7.173 9.748 1.00 96.88 89 CYS A O 1
ATOM 657 N N . THR A 1 90 ? -3.389 -6.138 8.362 1.00 98.06 90 THR A N 1
ATOM 658 C CA . THR A 1 90 ? -3.635 -4.775 8.827 1.00 98.06 90 THR A CA 1
ATOM 659 C C . THR A 1 90 ? -4.059 -3.877 7.671 1.00 98.06 90 THR A C 1
ATOM 661 O O . THR A 1 90 ? -3.622 -4.066 6.532 1.00 98.06 90 THR A O 1
ATOM 664 N N . VAL A 1 91 ? -4.930 -2.915 7.963 1.00 97.88 91 VAL A N 1
ATOM 665 C CA . VAL A 1 91 ? -5.445 -1.905 7.039 1.00 97.88 91 VAL A CA 1
ATOM 666 C C . VAL A 1 91 ? -5.214 -0.535 7.663 1.00 97.88 91 VAL A C 1
ATOM 668 O O . VAL A 1 91 ? -5.645 -0.281 8.786 1.00 97.88 91 VAL A O 1
ATOM 671 N N . ILE A 1 92 ? -4.540 0.351 6.933 1.00 98.06 92 ILE A N 1
ATOM 672 C CA . ILE A 1 92 ? -4.190 1.698 7.396 1.00 98.06 92 ILE A CA 1
ATOM 673 C C . ILE A 1 92 ? -4.527 2.691 6.290 1.00 98.06 92 ILE A C 1
ATOM 675 O O . ILE A 1 92 ? -4.096 2.508 5.152 1.00 98.06 92 ILE A O 1
ATOM 679 N N . GLY A 1 93 ? -5.273 3.753 6.589 1.00 96.62 93 GLY A N 1
ATOM 680 C CA . GLY A 1 93 ? -5.488 4.819 5.609 1.00 96.62 93 GLY A CA 1
ATOM 681 C C . GLY A 1 93 ? -6.475 5.887 6.042 1.00 96.62 93 GLY A C 1
ATOM 682 O O . GLY A 1 93 ? -6.481 6.293 7.200 1.00 96.62 93 GLY A O 1
ATOM 683 N N . SER A 1 94 ? -7.280 6.364 5.093 1.00 95.25 94 SER A N 1
ATOM 684 C CA . SER A 1 94 ? -8.206 7.487 5.287 1.00 95.25 94 SER A CA 1
ATOM 685 C C . SER A 1 94 ? -9.615 7.080 5.751 1.00 95.25 94 SER A C 1
ATOM 687 O O . SER A 1 94 ? -10.318 7.898 6.349 1.00 95.25 94 SER A O 1
ATOM 689 N N . ALA A 1 95 ? -10.002 5.817 5.551 1.00 93.94 95 ALA A N 1
ATOM 690 C CA . ALA A 1 95 ? -11.386 5.368 5.676 1.00 93.94 95 ALA A CA 1
ATOM 691 C C . ALA A 1 95 ? -11.879 5.199 7.126 1.00 93.94 95 ALA A C 1
ATOM 693 O O . ALA A 1 95 ? -11.358 4.390 7.890 1.00 93.94 95 ALA A O 1
ATOM 694 N N . ASN A 1 96 ? -12.948 5.914 7.485 1.00 94.50 96 ASN A N 1
ATOM 695 C CA . ASN A 1 96 ? -13.689 5.735 8.744 1.00 94.50 96 ASN A CA 1
ATOM 696 C C . ASN A 1 96 ? -14.841 4.733 8.570 1.00 94.50 96 ASN A C 1
ATOM 698 O O . ASN A 1 96 ? -15.453 4.701 7.505 1.00 94.50 96 ASN A O 1
ATOM 702 N N . ALA A 1 97 ? -15.234 3.999 9.616 1.00 91.94 97 ALA A N 1
ATOM 703 C CA . ALA A 1 97 ? -16.349 3.040 9.563 1.00 91.94 97 ALA A CA 1
ATOM 704 C C . ALA A 1 97 ? -17.719 3.758 9.525 1.00 91.94 97 ALA A C 1
ATOM 706 O O . ALA A 1 97 ? -18.455 3.834 10.511 1.00 91.94 97 ALA A O 1
ATOM 707 N N . SER A 1 98 ? -18.037 4.344 8.370 1.00 89.88 98 SER A N 1
ATOM 708 C CA . SER A 1 98 ? -19.194 5.208 8.141 1.00 89.88 98 SER A CA 1
ATOM 709 C C . SER A 1 98 ? -19.729 5.055 6.719 1.00 89.88 98 SER A C 1
ATOM 711 O O . SER A 1 98 ? -18.976 4.796 5.778 1.00 89.88 98 SER A O 1
ATOM 713 N N . LEU A 1 99 ? -21.026 5.306 6.531 1.00 85.12 99 LEU A N 1
ATOM 714 C CA . LEU A 1 99 ? -21.644 5.286 5.199 1.00 85.12 99 LEU A CA 1
ATOM 715 C C . LEU A 1 99 ? -21.003 6.287 4.233 1.00 85.12 99 LEU A C 1
ATOM 717 O O . LEU A 1 99 ? -20.876 5.990 3.050 1.00 85.12 99 LEU A O 1
ATOM 721 N N . ARG A 1 100 ? -20.550 7.449 4.723 1.00 83.44 100 ARG A N 1
ATOM 722 C CA . ARG A 1 100 ? -19.866 8.443 3.879 1.00 83.44 100 ARG A CA 1
ATOM 723 C C . ARG A 1 100 ? -18.525 7.931 3.364 1.00 83.44 100 ARG A C 1
ATOM 725 O O . ARG A 1 100 ? -18.202 8.165 2.212 1.00 83.44 100 ARG A O 1
ATOM 732 N N . SER A 1 101 ? -17.769 7.193 4.169 1.00 82.44 101 SER A N 1
ATOM 733 C CA . SER A 1 101 ? -16.521 6.587 3.694 1.00 82.44 101 SER A CA 1
ATOM 734 C C . SER A 1 101 ? -16.766 5.528 2.615 1.00 82.44 101 SER A C 1
ATOM 736 O O . SER A 1 101 ? -16.010 5.431 1.659 1.00 82.44 101 SER A O 1
ATOM 738 N N . SER A 1 102 ? -17.861 4.769 2.718 1.00 81.88 102 SER A N 1
ATOM 739 C CA . SER A 1 102 ? -18.199 3.743 1.724 1.00 81.88 102 SER A CA 1
ATOM 740 C C . SER A 1 102 ? -18.862 4.270 0.458 1.00 81.88 102 SER A C 1
ATOM 742 O O . SER A 1 102 ? -18.747 3.631 -0.586 1.00 81.88 102 SER A O 1
ATOM 744 N N . HIS A 1 103 ? -19.611 5.364 0.551 1.00 78.69 103 HIS A N 1
ATOM 745 C CA . HIS A 1 103 ? -20.457 5.828 -0.543 1.00 78.69 103 HIS A CA 1
ATOM 746 C C . HIS A 1 103 ? -20.152 7.235 -1.007 1.00 78.69 103 HIS A C 1
ATOM 748 O O . HIS A 1 103 ? -20.695 7.568 -2.046 1.00 78.69 103 HIS A O 1
ATOM 754 N N . TYR A 1 104 ? -19.369 8.028 -0.260 1.00 80.19 104 TYR A N 1
ATOM 755 C CA . TYR A 1 104 ? -19.140 9.451 -0.522 1.00 80.19 104 TYR A CA 1
ATOM 756 C C . TYR A 1 104 ? -17.682 9.866 -0.787 1.00 80.19 104 TYR A C 1
ATOM 758 O O . TYR A 1 104 ? -17.408 10.755 -1.588 1.00 80.19 104 TYR A O 1
ATOM 766 N N . TYR A 1 105 ? -16.711 9.269 -0.106 1.00 86.19 105 TYR A N 1
ATOM 767 C CA . TYR A 1 105 ? -15.318 9.700 -0.224 1.00 86.19 105 TYR A CA 1
ATOM 768 C C . TYR A 1 105 ? -14.518 8.821 -1.189 1.00 86.19 105 TYR A C 1
ATOM 770 O O . TYR A 1 105 ? -14.740 7.616 -1.297 1.00 86.19 105 TYR A O 1
ATOM 778 N N . VAL A 1 106 ? -13.554 9.433 -1.884 1.00 89.00 106 VAL A N 1
ATOM 779 C CA . VAL A 1 106 ? -12.469 8.688 -2.533 1.00 89.00 106 VAL A CA 1
ATOM 780 C C . VAL A 1 106 ? -11.456 8.359 -1.448 1.00 89.00 106 VAL A C 1
ATOM 782 O O . VAL A 1 106 ? -10.686 9.216 -1.024 1.00 89.00 106 VAL A O 1
ATOM 785 N N . GLU A 1 107 ? -11.504 7.123 -0.973 1.00 92.44 107 GLU A N 1
ATOM 786 C CA . GLU A 1 107 ? -10.636 6.647 0.097 1.00 92.44 107 GLU A CA 1
ATOM 787 C C . GLU A 1 107 ? -9.358 6.018 -0.459 1.00 92.44 107 GLU A C 1
ATOM 789 O O . GLU A 1 107 ? -9.328 5.507 -1.584 1.00 92.44 107 GLU A O 1
ATOM 794 N N . ALA A 1 108 ? -8.307 6.019 0.356 1.00 93.88 108 ALA A N 1
ATOM 795 C CA . ALA A 1 108 ? -7.077 5.296 0.092 1.00 93.88 108 ALA A CA 1
ATOM 796 C C . ALA A 1 108 ? -6.587 4.620 1.376 1.00 93.88 108 ALA A C 1
ATOM 798 O O . ALA A 1 108 ? -6.354 5.272 2.397 1.00 93.88 108 ALA A O 1
ATOM 799 N N . SER A 1 109 ? -6.390 3.306 1.307 1.00 95.62 109 SER A N 1
ATOM 800 C CA . SER A 1 109 ? -5.805 2.530 2.399 1.00 95.62 109 SER A CA 1
ATOM 801 C C . SER A 1 109 ? -4.796 1.527 1.883 1.00 95.62 109 SER A C 1
ATOM 803 O O . SER A 1 109 ? -4.984 0.926 0.833 1.00 95.62 109 SER A O 1
ATOM 805 N N . VAL A 1 110 ? -3.739 1.301 2.649 1.00 96.00 110 VAL A N 1
ATOM 806 C CA . VAL A 1 110 ? -2.834 0.176 2.440 1.00 96.00 110 VAL A CA 1
ATOM 807 C C . VAL A 1 110 ? -3.359 -1.010 3.235 1.00 96.00 110 VAL A C 1
ATOM 809 O O . VAL A 1 110 ? -3.631 -0.880 4.427 1.00 96.00 110 VAL A O 1
ATOM 812 N N . ILE A 1 111 ? -3.477 -2.166 2.584 1.00 96.12 111 ILE A N 1
ATOM 813 C CA . ILE A 1 111 ? -3.650 -3.459 3.244 1.00 96.12 111 ILE A CA 1
ATOM 814 C C . ILE A 1 111 ? -2.344 -4.247 3.165 1.00 96.12 111 ILE A C 1
ATOM 816 O O . ILE A 1 111 ? -1.695 -4.290 2.114 1.00 96.12 111 ILE A O 1
ATOM 820 N N . SER A 1 112 ? -1.964 -4.871 4.276 1.00 95.44 112 SER A N 1
ATOM 821 C CA . SER A 1 112 ? -0.726 -5.635 4.383 1.00 95.44 112 SER A CA 1
ATOM 822 C C . SER A 1 112 ? -0.899 -6.879 5.243 1.00 95.44 112 SER A C 1
ATOM 824 O O . SER A 1 112 ? -1.583 -6.833 6.262 1.00 95.44 112 SER A O 1
ATOM 826 N N . ASP A 1 113 ? -0.250 -7.971 4.851 1.00 94.88 113 ASP A N 1
ATOM 827 C CA . ASP A 1 113 ? -0.081 -9.187 5.662 1.00 94.88 113 ASP A CA 1
ATOM 828 C C . ASP A 1 113 ? 1.342 -9.307 6.245 1.00 94.88 113 ASP A C 1
ATOM 830 O O . ASP A 1 113 ? 1.729 -10.360 6.754 1.00 94.88 113 ASP A O 1
ATOM 834 N N . ARG A 1 114 ? 2.154 -8.239 6.162 1.00 93.94 114 ARG A N 1
ATOM 835 C CA . ARG A 1 114 ? 3.520 -8.276 6.689 1.00 93.94 114 ARG A CA 1
ATOM 836 C C . ARG A 1 114 ? 3.514 -8.301 8.225 1.00 93.94 114 ARG A C 1
ATOM 838 O O . ARG A 1 114 ? 2.983 -7.355 8.820 1.00 93.94 114 ARG A O 1
ATOM 845 N N . PRO A 1 115 ? 4.159 -9.292 8.874 1.00 95.31 115 PRO A N 1
ATOM 846 C CA . PRO A 1 115 ? 4.149 -9.433 10.330 1.00 95.31 115 PRO A CA 1
ATOM 847 C C . PRO A 1 115 ? 4.629 -8.192 11.084 1.00 95.31 115 PRO A C 1
ATOM 849 O O . PRO A 1 115 ? 4.067 -7.859 12.125 1.00 95.31 115 PRO A O 1
ATOM 852 N N . GLU A 1 116 ? 5.623 -7.470 10.558 1.00 95.38 116 GLU A N 1
ATOM 853 C CA . GLU A 1 116 ? 6.166 -6.289 11.238 1.00 95.38 116 GLU A CA 1
ATOM 854 C C . GLU A 1 116 ? 5.149 -5.143 11.268 1.00 95.38 116 GLU A C 1
ATOM 856 O O . GLU A 1 116 ? 5.004 -4.478 12.291 1.00 95.38 116 GLU A O 1
ATOM 861 N N . LEU A 1 117 ? 4.398 -4.939 10.177 1.00 96.81 117 LEU A N 1
ATOM 862 C CA . LEU A 1 117 ? 3.386 -3.882 10.116 1.00 96.81 117 LEU A CA 1
ATOM 863 C C . LEU A 1 117 ? 2.152 -4.239 10.956 1.00 96.81 117 LEU A C 1
ATOM 865 O O . LEU A 1 117 ? 1.559 -3.361 11.578 1.00 96.81 117 LEU A O 1
ATOM 869 N N . ILE A 1 118 ? 1.788 -5.525 11.014 1.00 98.06 118 ILE A N 1
ATOM 870 C CA . ILE A 1 118 ? 0.729 -6.017 11.907 1.00 98.06 118 ILE A CA 1
ATOM 871 C C . ILE A 1 118 ? 1.129 -5.783 13.366 1.00 98.06 118 ILE A C 1
ATOM 873 O O . ILE A 1 118 ? 0.349 -5.207 14.118 1.00 98.06 118 ILE A O 1
ATOM 877 N N . GLY A 1 119 ? 2.353 -6.159 13.754 1.00 98.06 119 GLY A N 1
ATOM 878 C CA . GLY A 1 119 ? 2.866 -5.953 15.109 1.00 98.06 119 GLY A CA 1
ATOM 879 C C . GLY A 1 119 ? 2.892 -4.478 15.520 1.00 98.06 119 GLY A C 1
ATOM 880 O O . GLY A 1 119 ? 2.458 -4.139 16.618 1.00 98.06 119 GLY A O 1
ATOM 881 N N . GLN A 1 120 ? 3.321 -3.586 14.621 1.00 98.25 120 GLN A N 1
ATOM 882 C CA . GLN A 1 120 ? 3.298 -2.138 14.861 1.00 98.25 120 GLN A CA 1
ATOM 883 C C . GLN A 1 120 ? 1.872 -1.587 15.006 1.00 98.25 120 GLN A C 1
ATOM 885 O O . GLN A 1 120 ? 1.614 -0.780 15.899 1.00 98.25 120 GLN A O 1
ATOM 890 N N . ALA A 1 121 ? 0.931 -2.029 14.165 1.00 98.50 121 ALA A N 1
ATOM 891 C CA . ALA A 1 121 ? -0.471 -1.624 14.257 1.00 98.50 121 ALA A CA 1
ATOM 892 C C . ALA A 1 121 ? -1.129 -2.119 15.559 1.00 98.50 121 ALA A C 1
ATOM 894 O O . ALA A 1 121 ? -1.812 -1.353 16.237 1.00 98.50 121 ALA A O 1
ATOM 895 N N . GLU A 1 122 ? -0.876 -3.374 15.940 1.00 98.31 122 GLU A N 1
ATOM 896 C CA . GLU A 1 122 ? -1.302 -3.966 17.215 1.00 98.31 122 GLU A CA 1
ATOM 897 C C . GLU A 1 122 ? -0.760 -3.178 18.415 1.00 98.31 122 GLU A C 1
ATOM 899 O O . GLU A 1 122 ? -1.514 -2.866 19.340 1.00 98.31 122 GLU A O 1
ATOM 904 N N . GLN A 1 123 ? 0.527 -2.816 18.389 1.00 98.44 123 GLN A N 1
ATOM 905 C CA . GLN A 1 123 ? 1.154 -2.015 19.438 1.00 98.44 123 GLN A CA 1
ATOM 906 C C . GLN A 1 123 ? 0.521 -0.625 19.533 1.00 98.44 123 GLN A C 1
ATOM 908 O O . GLN A 1 123 ? 0.169 -0.205 20.631 1.00 98.44 123 GLN A O 1
ATOM 913 N N . LEU A 1 124 ? 0.324 0.065 18.405 1.00 98.56 124 LEU A N 1
ATOM 914 C CA . LEU A 1 124 ? -0.324 1.377 18.375 1.00 98.56 124 LEU A CA 1
ATOM 915 C C . LEU A 1 124 ? -1.725 1.324 18.998 1.00 98.56 124 LEU A C 1
ATOM 917 O O . LEU A 1 124 ? -2.035 2.128 19.874 1.00 98.56 124 LEU A O 1
ATOM 921 N N . ILE A 1 125 ? -2.560 0.367 18.579 1.00 98.69 125 ILE A N 1
ATOM 922 C CA . ILE A 1 125 ? -3.920 0.208 19.116 1.00 98.69 125 ILE A CA 1
ATOM 923 C C . ILE A 1 125 ? -3.870 -0.105 20.615 1.00 98.69 125 ILE A C 1
ATOM 925 O O . ILE A 1 125 ? -4.620 0.487 21.387 1.00 98.69 125 ILE A O 1
ATOM 929 N N . GLY A 1 126 ? -2.976 -1.004 21.037 1.00 98.50 126 GLY A N 1
ATOM 930 C CA . GLY A 1 126 ? -2.797 -1.357 22.444 1.00 98.50 126 GLY A CA 1
ATOM 931 C C . GLY A 1 126 ? -2.368 -0.170 23.307 1.00 98.50 126 GLY A C 1
ATOM 932 O O . GLY A 1 126 ? -2.935 0.039 24.375 1.00 98.50 126 GLY A O 1
ATOM 933 N N . SER A 1 127 ? -1.416 0.637 22.834 1.00 98.56 127 SER A N 1
ATOM 934 C CA . SER A 1 127 ? -0.971 1.849 23.526 1.00 98.56 127 SER A CA 1
ATOM 935 C C . SER A 1 127 ? -2.083 2.891 23.630 1.00 98.56 127 SER A C 1
ATOM 937 O O . SER A 1 127 ? -2.274 3.454 24.704 1.00 98.56 127 SER A O 1
ATOM 939 N N . LEU A 1 128 ? -2.850 3.108 22.556 1.00 98.62 128 LEU A N 1
ATOM 940 C CA . LEU A 1 128 ? -3.986 4.031 22.576 1.00 98.62 128 LEU A CA 1
ATOM 941 C C . LEU A 1 128 ? -5.078 3.562 23.548 1.00 98.62 128 LEU A C 1
ATOM 943 O O . LEU A 1 128 ? -5.566 4.366 24.337 1.00 98.62 128 LEU A O 1
ATOM 947 N N . ALA A 1 129 ? -5.416 2.269 23.538 1.00 98.50 129 ALA A N 1
ATOM 948 C CA . ALA A 1 129 ? -6.381 1.681 24.467 1.00 98.50 129 ALA A CA 1
ATOM 949 C C . ALA A 1 129 ? -5.928 1.814 25.928 1.00 98.50 129 ALA A C 1
ATOM 951 O O . ALA A 1 129 ? -6.725 2.178 26.782 1.00 98.50 129 ALA A O 1
ATOM 952 N N . ALA A 1 130 ? -4.643 1.577 26.214 1.00 98.19 130 ALA A N 1
ATOM 953 C CA . ALA A 1 130 ? -4.091 1.708 27.563 1.00 98.19 130 ALA A CA 1
ATOM 954 C C . ALA A 1 130 ? -4.109 3.153 28.093 1.00 98.19 130 ALA A C 1
ATOM 956 O O . ALA A 1 130 ? -4.152 3.353 29.303 1.00 98.19 130 ALA A O 1
ATOM 957 N N . SER A 1 131 ? -4.057 4.149 27.202 1.00 97.00 131 SER A N 1
ATOM 958 C CA . SER A 1 131 ? -4.129 5.573 27.559 1.00 97.00 131 SER A CA 1
ATOM 959 C C . SER A 1 131 ? -5.540 6.169 27.535 1.00 97.00 131 SER A C 1
ATOM 961 O O . SER A 1 131 ? -5.715 7.299 27.981 1.00 97.00 131 SER A O 1
ATOM 963 N N . GLY A 1 132 ? -6.510 5.465 26.947 1.00 97.75 132 GLY A N 1
ATOM 964 C CA . GLY A 1 132 ? -7.864 5.966 26.723 1.00 97.75 132 GLY A CA 1
ATOM 965 C C . GLY A 1 132 ? -8.814 5.663 27.877 1.00 97.75 132 GLY A C 1
ATOM 966 O O . GLY A 1 132 ? -8.598 4.732 28.654 1.00 97.75 132 GLY A O 1
ATOM 967 N N . ASP A 1 133 ? -9.908 6.417 27.948 1.00 98.44 133 ASP A N 1
ATOM 968 C CA . ASP A 1 133 ? -10.960 6.171 28.932 1.00 98.44 133 ASP A CA 1
ATOM 969 C C . ASP A 1 133 ? -11.782 4.949 28.518 1.00 98.44 133 ASP A C 1
ATOM 971 O O . ASP A 1 133 ? -12.173 4.820 27.356 1.00 98.44 133 ASP A O 1
ATOM 975 N N . VAL A 1 134 ? -12.095 4.060 29.458 1.00 98.69 134 VAL A N 1
ATOM 976 C CA . VAL A 1 134 ? -12.974 2.917 29.181 1.00 98.69 134 VAL A CA 1
ATOM 977 C C . VAL A 1 134 ? -14.380 3.422 28.846 1.00 98.69 134 VAL A C 1
ATOM 979 O O . VAL A 1 134 ? -14.955 4.231 29.570 1.00 98.69 134 VAL A O 1
ATOM 982 N N . ILE A 1 135 ? -14.949 2.924 27.748 1.00 98.69 135 ILE A N 1
ATOM 983 C CA . ILE A 1 135 ? -16.348 3.164 27.386 1.00 98.69 135 ILE A CA 1
ATOM 984 C C . ILE A 1 135 ? -17.171 2.007 27.953 1.00 98.69 135 ILE A C 1
ATOM 986 O O . ILE A 1 135 ? -17.288 0.944 27.342 1.00 98.69 135 ILE A O 1
ATOM 990 N N . ASP A 1 136 ? -17.730 2.223 29.136 1.00 98.62 136 ASP A N 1
ATOM 991 C CA . ASP A 1 136 ? -18.622 1.293 29.821 1.00 98.62 136 ASP A CA 1
ATOM 992 C C . ASP A 1 136 ? -20.098 1.732 29.729 1.00 98.62 136 ASP A C 1
ATOM 994 O O . ASP A 1 136 ? -20.467 2.665 29.007 1.00 98.62 136 ASP A O 1
ATOM 998 N N . SER A 1 137 ? -20.976 1.039 30.456 1.00 98.50 137 SER A N 1
ATOM 999 C CA . SER A 1 137 ? -22.413 1.328 30.467 1.00 98.50 137 SER A CA 1
ATOM 1000 C C . SER A 1 137 ? -22.740 2.736 30.976 1.00 98.50 137 SER A C 1
ATOM 1002 O O . SER A 1 137 ? -23.713 3.333 30.507 1.00 98.50 137 SER A O 1
ATOM 1004 N N . GLU A 1 138 ? -21.949 3.281 31.907 1.00 98.50 138 GLU A N 1
ATOM 1005 C CA . GLU A 1 138 ? -22.136 4.638 32.427 1.00 98.50 138 GLU A CA 1
ATOM 1006 C C . GLU A 1 138 ? -21.734 5.673 31.372 1.00 98.50 138 GLU A C 1
ATOM 1008 O O . GLU A 1 138 ? -22.508 6.592 31.078 1.00 98.50 138 GLU A O 1
ATOM 1013 N N . PHE A 1 139 ? -20.584 5.471 30.719 1.00 98.69 139 PHE A N 1
ATOM 1014 C CA . PHE A 1 139 ? -20.144 6.304 29.603 1.00 98.69 139 PHE A CA 1
ATOM 1015 C C . PHE A 1 139 ? -21.199 6.334 28.492 1.00 98.69 139 PHE A C 1
ATOM 1017 O O . PHE A 1 139 ? -21.577 7.414 28.032 1.00 98.69 139 PHE A O 1
ATOM 1024 N N . ILE A 1 140 ? -21.726 5.168 28.094 1.00 98.69 140 ILE A N 1
ATOM 1025 C CA . ILE A 1 140 ? -22.789 5.053 27.083 1.00 98.69 140 ILE A CA 1
ATOM 1026 C C . ILE A 1 140 ? -24.053 5.809 27.513 1.00 98.69 140 ILE A C 1
ATOM 1028 O O . ILE A 1 140 ? -24.615 6.574 26.723 1.00 98.69 140 ILE A O 1
ATOM 1032 N N . ALA A 1 141 ? -24.504 5.636 28.759 1.00 98.38 141 ALA A N 1
ATOM 1033 C CA . ALA A 1 141 ? -25.686 6.325 29.277 1.00 98.38 141 ALA A CA 1
ATOM 1034 C C . ALA A 1 141 ? -25.520 7.855 29.287 1.00 98.38 141 ALA A C 1
ATOM 1036 O O . ALA A 1 141 ? -26.499 8.580 29.084 1.00 98.38 141 ALA A O 1
ATOM 1037 N N . ARG A 1 142 ? -24.294 8.350 29.494 1.00 98.44 142 ARG A N 1
ATOM 1038 C CA . ARG A 1 142 ? -23.945 9.772 29.416 1.00 98.44 142 ARG A CA 1
ATOM 1039 C C . ARG A 1 142 ? -23.992 10.283 27.976 1.00 98.44 142 ARG A C 1
ATOM 1041 O O . ARG A 1 142 ? -24.723 11.235 27.708 1.00 98.44 142 ARG A O 1
ATOM 1048 N N . ILE A 1 143 ? -23.278 9.647 27.043 1.00 98.25 143 ILE A N 1
ATOM 1049 C C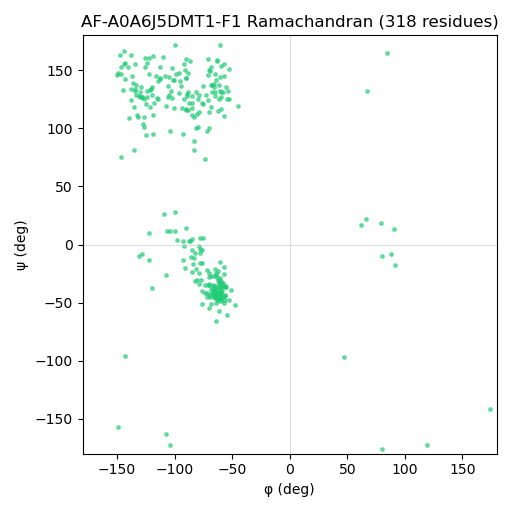A . ILE A 1 143 ? -23.190 10.146 25.659 1.00 98.25 143 ILE A CA 1
ATOM 1050 C C . ILE A 1 143 ? -24.511 10.044 24.890 1.00 98.25 143 ILE A C 1
ATOM 1052 O O . ILE A 1 143 ? -24.770 10.872 24.024 1.00 98.25 143 ILE A O 1
ATOM 1056 N N . ARG A 1 144 ? -25.392 9.095 25.236 1.00 98.00 144 ARG A N 1
ATOM 1057 C CA . ARG A 1 144 ? -26.744 8.987 24.654 1.00 98.00 144 ARG A CA 1
ATOM 1058 C C . ARG A 1 144 ? -27.633 10.201 24.924 1.00 98.00 144 ARG A C 1
ATOM 1060 O O . ARG A 1 144 ? -28.597 10.421 24.200 1.00 98.00 144 ARG A O 1
ATOM 1067 N N . LYS A 1 145 ? -27.335 10.978 25.969 1.00 97.75 145 LYS A N 1
ATOM 1068 C CA . LYS A 1 145 ? -28.079 12.200 26.313 1.00 97.75 145 LYS A CA 1
ATOM 1069 C C . LYS A 1 145 ? -27.619 13.415 25.506 1.00 97.75 145 LYS A C 1
ATOM 1071 O O . LYS A 1 145 ? -28.277 14.450 25.560 1.00 97.75 145 LYS A O 1
ATOM 1076 N N . ILE A 1 146 ? -26.496 13.313 24.795 1.00 97.56 146 ILE A N 1
ATOM 1077 C CA . ILE A 1 146 ? -25.945 14.416 24.011 1.00 97.56 146 ILE A CA 1
ATOM 1078 C C . ILE A 1 146 ? -26.788 14.570 22.736 1.00 97.56 146 ILE A C 1
ATOM 1080 O O . ILE A 1 146 ? -26.889 13.619 21.957 1.00 97.56 146 ILE A O 1
ATOM 1084 N N . PRO A 1 147 ? -27.400 15.742 22.492 1.00 94.50 147 PRO A N 1
ATOM 1085 C CA . PRO A 1 147 ? -28.168 15.968 21.278 1.00 94.50 147 PRO A CA 1
ATOM 1086 C C . PRO A 1 147 ? -27.243 15.979 20.057 1.00 94.50 147 PRO A C 1
ATOM 1088 O O . PRO A 1 147 ? -26.227 16.676 20.037 1.00 94.50 147 PRO A O 1
ATOM 1091 N N . VAL A 1 148 ? -27.615 15.226 19.021 1.00 93.62 148 VAL A N 1
ATOM 1092 C CA . VAL A 1 148 ? -26.868 15.185 17.760 1.00 93.62 148 VAL A CA 1
ATOM 1093 C C . VAL A 1 148 ? -27.376 16.288 16.837 1.00 93.62 148 VAL A C 1
ATOM 1095 O O . VAL A 1 148 ? -28.524 16.262 16.392 1.00 93.62 148 VAL A O 1
ATOM 1098 N N . VAL A 1 149 ? -26.509 17.247 16.522 1.00 86.62 149 VAL A N 1
ATOM 1099 C CA . VAL A 1 149 ? -26.789 18.345 15.594 1.00 86.62 149 VAL A CA 1
ATOM 1100 C C . VAL A 1 149 ? -26.075 18.052 14.280 1.00 86.62 149 VAL A C 1
ATOM 1102 O O . VAL A 1 149 ? -24.880 18.299 14.123 1.00 86.62 149 VAL A O 1
ATOM 1105 N N . ILE A 1 150 ? -26.809 17.496 13.317 1.00 73.88 150 ILE A N 1
ATOM 1106 C CA . ILE A 1 150 ? -26.275 17.215 11.981 1.00 73.88 150 ILE A CA 1
ATOM 1107 C C . ILE A 1 150 ? -26.411 18.483 11.137 1.00 73.88 150 ILE A C 1
ATOM 1109 O O . ILE A 1 150 ? -27.528 18.928 10.876 1.00 73.88 150 ILE A O 1
ATOM 1113 N N . SER A 1 151 ? -25.292 19.061 10.688 1.00 64.19 151 SER A N 1
ATOM 1114 C CA . SER A 1 151 ? -25.336 20.216 9.782 1.00 64.19 151 SER A CA 1
ATOM 1115 C C . SER A 1 151 ? -26.103 19.873 8.494 1.00 64.19 151 SER A C 1
ATOM 1117 O O . SER A 1 151 ? -25.775 18.860 7.862 1.00 64.19 151 SER A O 1
ATOM 1119 N N . PRO A 1 152 ? -27.064 20.719 8.073 1.00 54.94 152 PRO A N 1
ATOM 1120 C CA . PRO A 1 152 ? -27.878 20.501 6.875 1.00 54.94 152 PRO A CA 1
ATOM 1121 C C . PRO A 1 152 ? -27.059 20.501 5.573 1.00 54.94 152 PRO A C 1
ATOM 1123 O O . PRO A 1 152 ? -27.443 19.822 4.627 1.00 54.94 152 PRO A O 1
ATOM 1126 N N . ASP A 1 153 ? -25.889 21.150 5.559 1.00 53.88 153 ASP A N 1
ATOM 1127 C CA . ASP A 1 153 ? -24.945 21.167 4.423 1.00 53.88 153 ASP A CA 1
ATOM 1128 C C . ASP A 1 153 ? -24.103 19.889 4.293 1.00 53.88 153 ASP A C 1
ATOM 1130 O O . ASP A 1 153 ? -23.185 19.794 3.475 1.00 53.88 153 ASP A O 1
ATOM 1134 N N . SER A 1 154 ? -24.387 18.877 5.112 1.00 55.78 154 SER A N 1
ATOM 1135 C CA . SER A 1 154 ? -23.791 17.566 4.925 1.00 55.78 154 SER A CA 1
ATOM 1136 C C . SER A 1 154 ? -24.199 17.005 3.562 1.00 55.78 154 SER A C 1
ATOM 1138 O O . SER A 1 154 ? -25.400 16.875 3.311 1.00 55.78 154 SER A O 1
ATOM 1140 N N . PRO A 1 155 ? -23.246 16.612 2.697 1.00 55.00 155 PRO A N 1
ATOM 1141 C CA . PRO A 1 155 ? -23.588 16.043 1.405 1.00 55.00 155 PRO A CA 1
ATOM 1142 C C . PRO A 1 155 ? -24.528 14.856 1.606 1.00 55.00 155 PRO A C 1
ATOM 1144 O O . PRO A 1 155 ? -24.257 13.949 2.401 1.00 55.00 155 PRO A O 1
ATOM 1147 N N . SER A 1 156 ? -25.681 14.905 0.936 1.00 55.44 156 SER A N 1
ATOM 1148 C CA . SER A 1 156 ? -26.688 13.859 1.073 1.00 55.44 156 SER A CA 1
ATOM 1149 C C . SER A 1 156 ? -26.096 12.518 0.631 1.00 55.44 156 SER A C 1
ATOM 1151 O O . SER A 1 156 ? -25.360 12.462 -0.350 1.00 55.44 156 SER A O 1
ATOM 1153 N N . ILE A 1 157 ? -26.478 11.417 1.284 1.00 54.69 157 ILE A N 1
ATOM 1154 C CA . ILE A 1 157 ? -26.100 10.052 0.854 1.00 54.69 157 ILE A CA 1
ATOM 1155 C C . ILE A 1 157 ? -26.558 9.778 -0.599 1.00 54.69 157 ILE A C 1
ATOM 1157 O O . ILE A 1 157 ? -26.041 8.890 -1.266 1.00 54.69 157 ILE A O 1
ATOM 1161 N N . ARG A 1 158 ? -27.518 10.564 -1.112 1.00 51.88 158 ARG A N 1
ATOM 1162 C CA . ARG A 1 158 ? -28.036 10.498 -2.487 1.00 51.88 158 ARG A CA 1
ATOM 1163 C C . ARG A 1 158 ? -27.207 11.298 -3.506 1.00 51.88 158 ARG A C 1
ATOM 1165 O O . ARG A 1 158 ? -27.522 11.252 -4.693 1.00 51.88 158 ARG A O 1
ATOM 1172 N N . ALA A 1 159 ? -26.185 12.043 -3.082 1.00 50.56 159 ALA A N 1
ATOM 1173 C CA . ALA A 1 159 ? -25.405 12.915 -3.954 1.00 50.56 159 ALA A CA 1
ATOM 1174 C C . ALA A 1 159 ? -24.309 12.132 -4.696 1.00 50.56 159 ALA A C 1
ATOM 1176 O O . ALA A 1 159 ? -23.186 12.069 -4.223 1.00 50.56 159 ALA A O 1
ATOM 1177 N N . GLY A 1 160 ? -24.665 11.597 -5.872 1.00 54.19 160 GLY A N 1
ATOM 1178 C CA . GLY A 1 160 ? -23.759 11.218 -6.967 1.00 54.19 160 GLY A CA 1
ATOM 1179 C C . GLY A 1 160 ? -22.806 10.046 -6.700 1.00 54.19 160 GLY A C 1
ATOM 1180 O O . GLY A 1 160 ? -22.092 10.011 -5.718 1.00 54.19 160 GLY A O 1
ATOM 1181 N N . SER A 1 161 ? -22.721 9.084 -7.623 1.00 56.41 161 SER A N 1
ATOM 1182 C CA . SER A 1 161 ? -21.621 8.108 -7.602 1.00 56.41 161 SER A CA 1
ATOM 1183 C C . SER A 1 161 ? -20.286 8.848 -7.726 1.00 56.41 161 SER A C 1
ATOM 1185 O O . SER A 1 161 ? -20.011 9.444 -8.764 1.00 56.41 161 SER A O 1
ATOM 1187 N N . HIS A 1 162 ? -19.439 8.773 -6.705 1.00 63.19 162 HIS A N 1
ATOM 1188 C CA . HIS A 1 162 ? -18.068 9.294 -6.749 1.00 63.19 162 HIS A CA 1
ATOM 1189 C C . HIS A 1 162 ? -17.285 8.671 -7.899 1.00 63.19 162 HIS A C 1
ATOM 1191 O O . HIS A 1 162 ? -17.600 7.548 -8.325 1.00 63.19 162 HIS A O 1
ATOM 1197 N N . PRO A 1 163 ? -16.248 9.365 -8.398 1.00 67.94 163 PRO A N 1
ATOM 1198 C CA . PRO A 1 163 ? -15.323 8.763 -9.337 1.00 67.94 163 PRO A CA 1
ATOM 1199 C C . PRO A 1 163 ? -14.714 7.511 -8.700 1.00 67.94 163 PRO A C 1
ATOM 1201 O O . PRO A 1 163 ? -13.941 7.584 -7.745 1.00 67.94 163 PRO A O 1
ATOM 1204 N N . LYS A 1 164 ? -15.084 6.338 -9.224 1.00 71.38 164 LYS A N 1
ATOM 1205 C CA . LYS A 1 164 ? -14.459 5.073 -8.843 1.00 71.38 164 LYS A CA 1
ATOM 1206 C C . LYS A 1 164 ? -13.048 5.067 -9.413 1.00 71.38 164 LYS A C 1
AT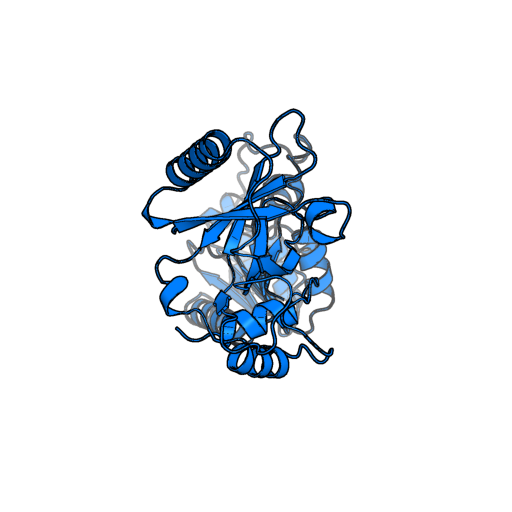OM 1208 O O . LYS A 1 164 ? -12.859 4.814 -10.602 1.00 71.38 164 LYS A O 1
ATOM 1213 N N . VAL A 1 165 ? -12.061 5.358 -8.571 1.00 79.88 165 VAL A N 1
ATOM 1214 C CA . VAL A 1 165 ? -10.650 5.250 -8.947 1.00 79.88 165 VAL A CA 1
ATOM 1215 C C . VAL A 1 165 ? -10.309 3.768 -9.054 1.00 79.88 165 VAL A C 1
ATOM 1217 O O . VAL A 1 165 ? -10.084 3.081 -8.057 1.00 79.88 165 VAL A O 1
ATOM 1220 N N . GLN A 1 166 ? -10.338 3.248 -10.280 1.00 72.31 166 GLN A N 1
ATOM 1221 C CA . GLN A 1 166 ? -9.989 1.862 -10.543 1.00 72.31 166 GLN A CA 1
ATOM 1222 C C . GLN A 1 166 ? -8.469 1.721 -10.594 1.00 72.31 166 GLN A C 1
ATOM 1224 O O . GLN A 1 166 ? -7.809 2.207 -11.510 1.00 72.31 166 GLN A O 1
ATOM 1229 N N . MET A 1 167 ? -7.922 1.018 -9.609 1.00 79.50 167 MET A N 1
ATOM 1230 C CA . MET A 1 167 ? -6.500 0.707 -9.547 1.00 79.50 167 MET A CA 1
ATOM 1231 C C . MET A 1 167 ? -6.236 -0.609 -10.279 1.00 79.50 167 MET A C 1
ATOM 1233 O O . MET A 1 167 ? -6.870 -1.626 -9.995 1.00 79.50 167 MET A O 1
ATOM 1237 N N . SER A 1 168 ? -5.282 -0.618 -11.209 1.00 78.62 168 SER A N 1
ATOM 1238 C CA . SER A 1 168 ? -4.747 -1.864 -11.764 1.00 78.62 168 SER A CA 1
ATOM 1239 C C . SER A 1 168 ? -3.490 -2.275 -11.013 1.00 78.62 168 SER A C 1
ATOM 1241 O O . SER A 1 168 ? -2.619 -1.441 -10.774 1.00 78.62 168 SER A O 1
ATOM 1243 N N . GLU A 1 169 ? -3.368 -3.559 -10.684 1.00 83.88 169 GLU A N 1
ATOM 1244 C CA . GLU A 1 169 ? -2.151 -4.074 -10.055 1.00 83.88 169 GLU A CA 1
ATOM 1245 C C . GLU A 1 169 ? -0.954 -3.956 -11.009 1.00 83.88 169 GLU A C 1
ATOM 1247 O O . GLU A 1 169 ? -1.039 -4.446 -12.146 1.00 83.88 169 GLU A O 1
ATOM 1252 N N . PRO A 1 170 ? 0.159 -3.343 -10.564 1.00 90.44 170 PRO A N 1
ATOM 1253 C CA . PRO A 1 170 ? 1.361 -3.268 -11.372 1.00 90.44 170 PRO A CA 1
ATOM 1254 C C . PRO A 1 170 ? 1.937 -4.670 -11.566 1.00 90.44 170 PRO A C 1
ATOM 1256 O O . PRO A 1 170 ? 1.993 -5.497 -10.651 1.00 90.44 170 PRO A O 1
ATOM 1259 N N . LYS A 1 171 ? 2.383 -4.959 -12.783 1.00 95.25 171 LYS A N 1
ATOM 1260 C CA . LYS A 1 171 ? 3.095 -6.197 -13.100 1.00 95.25 171 LYS A CA 1
ATOM 1261 C C . LYS A 1 171 ? 4.584 -5.974 -12.899 1.00 95.25 171 LYS A C 1
ATOM 1263 O O . LYS A 1 171 ? 5.106 -4.925 -13.255 1.00 95.25 171 LYS A O 1
ATOM 1268 N N . CYS A 1 172 ? 5.279 -6.992 -12.403 1.00 97.25 172 CYS A N 1
ATOM 1269 C CA . CYS A 1 172 ? 6.735 -7.010 -12.411 1.00 97.25 172 CYS A CA 1
ATOM 1270 C C . CYS A 1 172 ? 7.255 -7.923 -13.524 1.00 97.25 172 CYS A C 1
ATOM 1272 O O . CYS A 1 172 ? 6.803 -9.065 -13.672 1.00 97.25 172 CYS A O 1
ATOM 1274 N N . TRP A 1 173 ? 8.209 -7.422 -14.298 1.00 97.81 173 TRP A N 1
ATOM 1275 C CA . TRP A 1 173 ? 8.791 -8.097 -15.447 1.00 97.81 173 TRP A CA 1
ATOM 1276 C C . TRP A 1 173 ? 10.289 -8.288 -15.251 1.00 97.81 173 TRP A C 1
ATOM 1278 O O . TRP A 1 173 ? 11.008 -7.331 -14.989 1.00 97.81 173 TRP A O 1
ATOM 1288 N N . LEU A 1 174 ? 10.769 -9.515 -15.434 1.00 97.75 174 LEU A N 1
ATOM 1289 C CA . LEU A 1 174 ? 12.178 -9.765 -15.712 1.00 97.75 174 LEU A CA 1
ATOM 1290 C C . LEU A 1 174 ? 12.347 -9.736 -17.227 1.00 97.75 174 LEU A C 1
ATOM 1292 O O . LEU A 1 174 ? 11.763 -10.580 -17.913 1.00 97.75 174 LEU A O 1
ATOM 1296 N N . ILE A 1 175 ? 13.122 -8.782 -17.732 1.00 97.12 175 ILE A N 1
ATOM 1297 C CA . ILE A 1 175 ? 13.365 -8.621 -19.167 1.00 97.12 175 ILE A CA 1
ATOM 1298 C C . ILE A 1 175 ? 14.849 -8.700 -19.491 1.00 97.12 175 ILE A C 1
ATOM 1300 O O . ILE A 1 175 ? 15.702 -8.467 -18.638 1.00 97.12 175 ILE A O 1
ATOM 1304 N N . SER A 1 176 ? 15.148 -8.961 -20.756 1.00 95.56 176 SER A N 1
ATOM 1305 C CA . SER A 1 176 ? 16.505 -9.045 -21.268 1.00 95.56 176 SER A CA 1
ATOM 1306 C C . SER A 1 176 ? 16.709 -8.125 -22.465 1.00 95.56 176 SER A C 1
ATOM 1308 O O . SER A 1 176 ? 16.201 -8.389 -23.558 1.00 95.56 176 SER A O 1
ATOM 1310 N N . THR A 1 177 ? 17.486 -7.064 -22.269 1.00 95.25 177 THR A N 1
ATOM 1311 C CA . THR A 1 177 ? 17.830 -6.074 -23.293 1.00 95.25 177 THR A CA 1
ATOM 1312 C C . THR A 1 177 ? 19.217 -6.349 -23.881 1.00 95.25 177 THR A C 1
ATOM 1314 O O . THR A 1 177 ? 19.930 -7.269 -23.462 1.00 95.25 177 THR A O 1
ATOM 1317 N N . ARG A 1 178 ? 19.559 -5.617 -24.942 1.00 93.62 178 ARG A N 1
ATOM 1318 C CA . ARG A 1 178 ? 20.808 -5.747 -25.696 1.00 93.62 178 ARG A CA 1
ATOM 1319 C C . ARG A 1 178 ? 21.430 -4.370 -25.886 1.00 93.62 178 ARG A C 1
ATOM 1321 O O . ARG A 1 178 ? 20.759 -3.490 -26.409 1.00 93.62 178 ARG A O 1
ATOM 1328 N N . GLU A 1 179 ? 22.696 -4.223 -25.528 1.00 91.25 179 GLU A N 1
ATOM 1329 C CA . GLU A 1 179 ? 23.455 -2.975 -25.693 1.00 91.25 179 GLU A CA 1
ATOM 1330 C C . GLU A 1 179 ? 23.903 -2.766 -27.145 1.00 91.25 179 GLU A C 1
ATOM 1332 O O . GLU A 1 179 ? 23.960 -1.643 -27.628 1.00 91.25 179 GLU A O 1
ATOM 1337 N N . ASP A 1 180 ? 24.154 -3.850 -27.886 1.00 91.25 180 ASP A N 1
ATOM 1338 C CA . ASP A 1 180 ? 24.508 -3.796 -29.311 1.00 91.25 180 ASP A CA 1
ATOM 1339 C C . ASP A 1 180 ? 23.313 -3.527 -30.245 1.00 91.25 180 ASP A C 1
ATOM 1341 O O . ASP A 1 180 ? 23.484 -3.422 -31.463 1.00 91.25 180 ASP A O 1
ATOM 1345 N N . ALA A 1 181 ? 22.091 -3.466 -29.710 1.00 91.12 181 ALA A N 1
ATOM 1346 C CA . ALA A 1 181 ? 20.885 -3.280 -30.501 1.00 91.12 181 ALA A CA 1
ATOM 1347 C C . ALA A 1 181 ? 20.636 -1.791 -30.776 1.00 91.12 181 ALA A C 1
ATOM 1349 O O . ALA A 1 181 ? 20.266 -1.029 -29.885 1.00 91.12 181 ALA A O 1
ATOM 1350 N N . ARG A 1 182 ? 20.781 -1.390 -32.043 1.00 92.12 182 ARG A N 1
ATOM 1351 C CA . ARG A 1 182 ? 20.481 -0.022 -32.485 1.00 92.12 182 ARG A CA 1
ATOM 1352 C C . ARG A 1 182 ? 18.975 0.219 -32.512 1.00 92.12 182 ARG A C 1
ATOM 1354 O O . ARG A 1 182 ? 18.245 -0.567 -33.114 1.00 92.12 182 ARG A O 1
ATOM 1361 N N . TYR A 1 183 ? 18.537 1.304 -31.879 1.00 93.94 183 TYR A N 1
ATOM 1362 C CA . TYR A 1 183 ? 17.161 1.781 -31.987 1.00 93.94 183 TYR A CA 1
ATOM 1363 C C . TYR A 1 183 ? 16.841 2.115 -33.459 1.00 93.94 183 TYR A C 1
ATOM 1365 O O . TYR A 1 183 ? 17.669 2.751 -34.111 1.00 93.94 183 TYR A O 1
ATOM 1373 N N . PRO A 1 184 ? 15.701 1.657 -34.010 1.00 93.69 184 PRO A N 1
ATOM 1374 C CA . PRO A 1 184 ? 15.377 1.855 -35.426 1.00 93.69 184 PRO A CA 1
ATOM 1375 C C . PRO A 1 184 ? 14.771 3.230 -35.762 1.00 93.69 184 PRO A C 1
ATOM 1377 O O . PRO A 1 184 ? 14.572 3.511 -36.942 1.00 93.69 184 PRO A O 1
ATOM 1380 N N . GLY A 1 185 ? 14.445 4.054 -34.762 1.00 93.25 185 GLY A N 1
ATOM 1381 C CA . GLY A 1 185 ? 13.865 5.389 -34.945 1.00 93.25 185 GLY A CA 1
ATOM 1382 C C . GLY A 1 185 ? 14.844 6.529 -34.648 1.00 93.25 185 GLY A C 1
ATOM 1383 O O . GLY A 1 185 ? 16.058 6.324 -34.571 1.00 93.25 185 GLY A O 1
ATOM 1384 N N . ALA A 1 186 ? 14.309 7.732 -34.444 1.00 94.19 186 ALA A N 1
ATOM 1385 C CA . ALA A 1 186 ? 15.093 8.917 -34.107 1.00 94.19 186 ALA A CA 1
ATOM 1386 C C . ALA A 1 186 ? 15.478 8.933 -32.615 1.00 94.19 186 ALA A C 1
ATOM 1388 O O . ALA A 1 186 ? 14.615 9.058 -31.747 1.00 94.19 186 ALA A O 1
ATOM 1389 N N . ILE A 1 187 ? 16.778 8.827 -32.309 1.00 93.81 187 ILE A N 1
ATOM 1390 C CA . ILE A 1 187 ? 17.285 8.836 -30.923 1.00 93.81 187 ILE A CA 1
ATOM 1391 C C . ILE A 1 187 ? 16.918 10.148 -30.221 1.00 93.81 187 ILE A C 1
ATOM 1393 O O . ILE A 1 187 ? 16.359 10.097 -29.130 1.00 93.81 187 ILE A O 1
ATOM 1397 N N . ASP A 1 188 ? 17.103 11.291 -30.884 1.00 94.94 188 ASP A N 1
ATOM 1398 C CA . ASP A 1 188 ? 16.783 12.613 -30.329 1.00 94.94 188 ASP A CA 1
ATOM 1399 C C . ASP A 1 188 ? 15.316 12.719 -29.880 1.00 94.94 188 ASP A C 1
ATOM 1401 O O . ASP A 1 188 ? 15.007 13.348 -28.873 1.00 94.94 188 ASP A O 1
ATOM 1405 N N . ALA A 1 189 ? 14.384 12.076 -30.594 1.00 94.62 189 ALA A N 1
ATOM 1406 C CA . ALA A 1 189 ? 12.974 12.066 -30.205 1.00 94.62 189 ALA A CA 1
ATOM 1407 C C . ALA A 1 189 ? 12.748 11.302 -28.888 1.00 94.62 189 ALA A C 1
ATOM 1409 O O . ALA A 1 189 ? 11.946 11.720 -28.054 1.00 94.62 189 ALA A O 1
ATOM 1410 N N . VAL A 1 190 ? 13.469 10.195 -28.691 1.00 95.00 190 VAL A N 1
ATOM 1411 C CA . VAL A 1 190 ? 13.411 9.392 -27.463 1.00 95.00 190 VAL A CA 1
ATOM 1412 C C . VAL A 1 190 ? 14.092 10.117 -26.306 1.00 95.00 190 VAL A C 1
ATOM 1414 O O . VAL A 1 190 ? 13.548 10.134 -25.207 1.00 95.00 190 VAL A O 1
ATOM 1417 N N . GLU A 1 191 ? 15.242 10.745 -26.545 1.00 95.38 191 GLU A N 1
ATOM 1418 C CA . GLU A 1 191 ? 15.960 11.523 -25.530 1.00 95.38 191 GLU A CA 1
ATOM 1419 C C . GLU A 1 191 ? 15.148 12.741 -25.077 1.00 95.38 191 GLU A C 1
ATOM 1421 O O . GLU A 1 191 ? 14.987 12.949 -23.877 1.00 95.38 191 GLU A O 1
ATOM 1426 N N . ASN A 1 192 ? 14.508 13.463 -26.002 1.00 96.31 192 ASN A N 1
ATOM 1427 C CA . ASN A 1 192 ? 13.586 14.546 -25.652 1.00 96.31 192 ASN A CA 1
ATOM 1428 C C . ASN A 1 192 ? 12.411 14.047 -24.793 1.00 96.31 192 ASN A C 1
ATOM 1430 O O . ASN A 1 192 ? 12.077 14.660 -23.778 1.00 96.31 192 ASN A O 1
ATOM 1434 N N . ALA A 1 193 ? 11.805 12.909 -25.152 1.00 95.75 193 ALA A N 1
ATOM 1435 C CA . ALA A 1 193 ? 10.735 12.306 -24.356 1.00 95.75 193 ALA A CA 1
ATOM 1436 C C . ALA A 1 193 ? 11.226 11.853 -22.966 1.00 95.75 193 ALA A C 1
ATOM 1438 O O . ALA A 1 193 ? 10.503 11.989 -21.977 1.00 95.75 193 ALA A O 1
ATOM 1439 N N . MET A 1 194 ? 12.451 11.330 -22.867 1.00 97.00 194 MET A N 1
ATOM 1440 C CA . MET A 1 194 ? 13.087 10.976 -21.598 1.00 97.00 194 MET A CA 1
ATOM 1441 C C . MET A 1 194 ? 13.293 12.213 -20.715 1.00 97.00 194 MET A C 1
ATOM 1443 O O . MET A 1 194 ? 12.948 12.176 -19.532 1.00 97.00 194 MET A O 1
ATOM 1447 N N . ASP A 1 195 ? 13.790 13.310 -21.284 1.00 97.12 195 ASP A N 1
ATOM 1448 C CA . ASP A 1 195 ? 14.017 14.571 -20.578 1.00 97.12 195 ASP A CA 1
ATOM 1449 C C . ASP A 1 195 ? 12.712 15.191 -20.076 1.00 97.12 195 ASP A C 1
ATOM 1451 O O . ASP A 1 195 ? 12.655 15.708 -18.960 1.00 97.12 195 ASP A O 1
ATOM 1455 N N . GLU A 1 196 ? 11.636 15.120 -20.861 1.00 97.44 196 GLU A N 1
ATOM 1456 C CA . GLU A 1 196 ? 10.300 15.528 -20.417 1.00 97.44 196 GLU A CA 1
ATOM 1457 C C . GLU A 1 196 ? 9.821 14.701 -19.220 1.00 97.44 196 GLU A C 1
ATOM 1459 O O . GLU A 1 196 ? 9.266 15.250 -18.263 1.00 97.44 196 GLU A O 1
ATOM 1464 N N . VAL A 1 197 ? 10.068 13.387 -19.235 1.00 97.06 197 VAL A N 1
ATOM 1465 C CA . VAL A 1 197 ? 9.754 12.513 -18.099 1.00 97.06 197 VAL A CA 1
ATOM 1466 C C . VAL A 1 197 ? 10.594 12.894 -16.878 1.00 97.06 197 VAL A C 1
ATOM 1468 O O . VAL A 1 197 ? 10.025 13.043 -15.797 1.00 97.06 197 VAL A O 1
ATOM 1471 N N . GLN A 1 198 ? 11.904 13.117 -17.034 1.00 97.56 198 GLN A N 1
ATOM 1472 C CA . GLN A 1 198 ? 12.791 13.520 -15.937 1.00 97.56 198 GLN A CA 1
ATOM 1473 C C . GLN A 1 198 ? 12.373 14.872 -15.340 1.00 97.56 198 GLN A C 1
ATOM 1475 O O . GLN A 1 198 ? 12.298 15.010 -14.119 1.00 97.56 198 GLN A O 1
ATOM 1480 N N . LYS A 1 199 ? 12.036 15.857 -16.183 1.00 97.44 199 LYS A N 1
ATOM 1481 C CA . LYS A 1 199 ? 11.521 17.166 -15.749 1.00 97.44 199 LYS A CA 1
ATOM 1482 C C . LYS A 1 199 ? 10.216 17.028 -14.970 1.00 97.44 199 LYS A C 1
ATOM 1484 O O . LYS A 1 199 ? 10.040 17.706 -13.963 1.00 97.44 199 LYS A O 1
ATOM 1489 N N . ARG A 1 200 ? 9.314 16.146 -15.412 1.00 96.88 200 ARG A N 1
ATOM 1490 C CA . ARG A 1 200 ? 8.016 15.923 -14.761 1.00 96.88 200 ARG A CA 1
ATOM 1491 C C . ARG A 1 200 ? 8.148 15.280 -13.382 1.00 96.88 200 ARG A C 1
ATOM 1493 O O . ARG A 1 200 ? 7.410 15.662 -12.481 1.00 96.88 200 ARG A O 1
ATOM 1500 N N . ILE A 1 201 ? 9.035 14.296 -13.222 1.00 95.69 201 ILE A N 1
ATOM 1501 C CA . ILE A 1 201 ? 9.221 13.610 -11.931 1.00 95.69 201 ILE A CA 1
ATOM 1502 C C . ILE A 1 201 ? 10.130 14.387 -10.967 1.00 95.69 201 ILE A C 1
ATOM 1504 O O . ILE A 1 201 ? 10.051 14.168 -9.762 1.00 95.69 201 ILE A O 1
ATOM 1508 N N . GLY A 1 202 ? 10.964 15.295 -11.482 1.00 95.50 202 GLY A N 1
ATOM 1509 C CA . GLY A 1 202 ? 11.940 16.055 -10.703 1.00 95.50 202 GLY A CA 1
ATOM 1510 C C . GLY A 1 202 ? 13.263 15.305 -10.475 1.00 95.50 202 GLY A C 1
ATOM 1511 O O . GLY A 1 202 ? 13.345 14.096 -10.692 1.00 95.50 202 GLY A O 1
ATOM 1512 N N . PRO A 1 203 ? 14.330 16.010 -10.059 1.00 93.19 203 PRO A N 1
ATOM 1513 C CA . PRO A 1 203 ? 15.668 15.428 -9.925 1.00 93.19 203 PRO A CA 1
ATOM 1514 C C . PRO A 1 203 ? 15.792 14.425 -8.768 1.00 93.19 203 PRO A C 1
ATOM 1516 O O . PRO A 1 203 ? 16.583 13.497 -8.872 1.00 93.19 203 PRO A O 1
ATOM 1519 N N . ASP A 1 204 ? 14.994 14.570 -7.707 1.00 93.31 204 ASP A N 1
ATOM 1520 C CA . ASP A 1 204 ? 15.101 13.745 -6.491 1.00 93.31 204 ASP A CA 1
ATOM 1521 C C . ASP A 1 204 ? 14.326 12.419 -6.579 1.00 93.31 204 ASP A C 1
ATOM 1523 O O . ASP A 1 204 ? 14.459 11.542 -5.725 1.00 93.31 204 ASP A O 1
ATOM 1527 N N . ALA A 1 205 ? 13.482 12.256 -7.605 1.00 90.81 205 ALA A N 1
ATOM 1528 C CA . ALA A 1 205 ? 12.653 11.063 -7.783 1.00 90.81 205 ALA A CA 1
ATOM 1529 C C . ALA A 1 205 ? 13.432 9.859 -8.345 1.00 90.81 205 ALA A C 1
ATOM 1531 O O . ALA A 1 205 ? 12.883 8.755 -8.426 1.00 90.81 205 ALA A O 1
ATOM 1532 N N . GLY A 1 206 ? 14.690 10.066 -8.742 1.00 94.62 206 GLY A N 1
ATOM 1533 C CA . GLY A 1 206 ? 15.543 9.082 -9.394 1.00 94.62 206 GLY A CA 1
ATOM 1534 C C . GLY A 1 206 ? 15.996 9.514 -10.787 1.00 94.62 206 GLY A C 1
ATOM 1535 O O . GLY A 1 206 ? 15.764 10.638 -11.235 1.00 94.62 206 GLY A O 1
ATOM 1536 N N . ILE A 1 207 ? 16.641 8.580 -11.482 1.00 96.50 207 ILE A N 1
ATOM 1537 C CA . ILE A 1 207 ? 17.181 8.769 -12.831 1.00 96.50 207 ILE A CA 1
ATOM 1538 C C . ILE A 1 207 ? 16.274 8.055 -13.829 1.00 96.50 207 ILE A C 1
ATOM 1540 O O . ILE A 1 207 ? 15.974 6.865 -13.672 1.00 96.50 207 ILE A O 1
ATOM 1544 N N . VAL A 1 208 ? 15.848 8.764 -14.872 1.00 97.25 208 VAL A N 1
ATOM 1545 C CA . VAL A 1 208 ? 15.147 8.147 -15.998 1.00 97.25 208 VAL A CA 1
ATOM 1546 C C . VAL A 1 208 ? 16.170 7.495 -16.924 1.00 97.25 208 VAL A C 1
ATOM 1548 O O . VAL A 1 208 ? 17.111 8.119 -17.396 1.00 97.25 208 VAL A O 1
ATOM 1551 N N . SER A 1 209 ? 15.963 6.212 -17.191 1.00 95.62 209 SER A N 1
ATOM 1552 C CA . SER A 1 209 ? 16.675 5.447 -18.217 1.00 95.62 209 SER A CA 1
ATOM 1553 C C . SER A 1 209 ? 15.669 4.938 -19.239 1.00 95.62 209 SER A C 1
ATOM 1555 O O . SER A 1 209 ? 14.475 4.850 -18.940 1.00 95.62 209 SER A O 1
ATOM 1557 N N . TRP A 1 210 ? 16.124 4.546 -20.424 1.00 96.44 210 TRP A N 1
ATOM 1558 C CA . TRP A 1 210 ? 15.233 3.972 -21.422 1.00 96.44 210 TRP A CA 1
ATOM 1559 C C . TRP A 1 210 ? 15.807 2.722 -22.076 1.00 96.44 210 TRP A C 1
ATOM 1561 O O . TRP A 1 210 ? 17.012 2.490 -22.128 1.00 96.44 210 TRP A O 1
ATOM 1571 N N . PHE A 1 211 ? 14.900 1.892 -22.572 1.00 96.31 211 PHE A N 1
ATOM 1572 C CA . PHE A 1 211 ? 15.196 0.813 -23.503 1.00 96.31 211 PHE A CA 1
ATOM 1573 C C . PHE A 1 211 ? 14.034 0.687 -24.484 1.00 96.31 211 PHE A C 1
ATOM 1575 O O . PHE A 1 211 ? 12.952 1.237 -24.266 1.00 96.31 211 PHE A O 1
ATOM 1582 N N . TRP A 1 212 ? 14.236 -0.053 -25.568 1.00 96.06 212 TRP A N 1
ATOM 1583 C CA . TRP A 1 212 ? 13.215 -0.240 -26.590 1.00 96.06 212 TRP A CA 1
ATOM 1584 C C . TRP A 1 212 ? 12.912 -1.713 -26.829 1.00 96.06 212 TRP A C 1
ATOM 1586 O O . TRP A 1 212 ? 13.720 -2.601 -26.546 1.00 96.06 212 TRP A O 1
ATOM 1596 N N . TRP A 1 213 ? 11.711 -1.975 -27.338 1.00 94.50 213 TRP A N 1
ATOM 1597 C CA . TRP A 1 213 ? 11.251 -3.321 -27.635 1.00 94.50 213 TRP A CA 1
ATOM 1598 C C . TRP A 1 213 ? 10.378 -3.335 -28.888 1.00 94.50 213 TRP A C 1
ATOM 1600 O O . TRP A 1 213 ? 9.460 -2.528 -29.029 1.00 94.50 213 TRP A O 1
ATOM 1610 N N . GLY A 1 214 ? 10.649 -4.281 -29.786 1.00 88.94 214 GLY A N 1
ATOM 1611 C CA . GLY A 1 214 ? 9.849 -4.530 -30.985 1.00 88.94 214 GLY A CA 1
ATOM 1612 C C . GLY A 1 214 ? 9.076 -5.848 -30.940 1.00 88.94 214 GLY A C 1
ATOM 1613 O O . GLY A 1 214 ? 9.410 -6.769 -30.192 1.00 88.94 214 GLY A O 1
ATOM 1614 N N . GLY A 1 215 ? 8.062 -5.955 -31.797 1.00 84.69 215 GLY A N 1
ATOM 1615 C CA . GLY A 1 215 ? 7.295 -7.183 -32.001 1.00 84.69 215 GLY A CA 1
ATOM 1616 C C . GLY A 1 215 ? 6.226 -7.457 -30.939 1.00 84.69 215 GLY A C 1
ATOM 1617 O O . GLY A 1 215 ? 5.990 -6.674 -30.022 1.00 84.69 215 GLY A O 1
ATOM 1618 N N . ASN A 1 216 ? 5.579 -8.616 -31.070 1.00 83.25 216 ASN A N 1
ATOM 1619 C CA . ASN A 1 216 ? 4.342 -8.955 -30.353 1.00 83.25 216 ASN A CA 1
ATOM 1620 C C . ASN A 1 216 ? 4.566 -9.852 -29.125 1.00 83.25 216 ASN A C 1
ATOM 1622 O O . ASN A 1 216 ? 3.698 -10.639 -28.751 1.00 83.25 216 ASN A O 1
ATOM 1626 N N . ALA A 1 217 ? 5.739 -9.768 -28.494 1.00 88.06 217 ALA A N 1
ATOM 1627 C CA . ALA A 1 217 ? 6.000 -10.524 -27.272 1.00 88.06 217 ALA A CA 1
ATOM 1628 C C . ALA A 1 217 ? 5.049 -10.084 -26.129 1.00 88.06 217 ALA A C 1
ATOM 1630 O O . ALA A 1 217 ? 4.537 -8.959 -26.147 1.00 88.06 217 ALA A O 1
ATOM 1631 N N . PRO A 1 218 ? 4.823 -10.921 -25.095 1.00 91.44 218 PRO A N 1
ATOM 1632 C CA . PRO A 1 218 ? 3.906 -10.583 -24.001 1.00 91.44 218 PRO A CA 1
ATOM 1633 C C . PRO A 1 218 ? 4.255 -9.293 -23.244 1.00 91.44 218 PRO A C 1
ATOM 1635 O O . PRO A 1 218 ? 3.356 -8.584 -22.796 1.00 91.44 218 PRO A O 1
ATOM 1638 N N . PHE A 1 219 ? 5.546 -8.974 -23.105 1.00 94.88 219 PHE A N 1
ATOM 1639 C CA . PHE A 1 219 ? 5.998 -7.743 -22.449 1.00 94.88 219 PHE A CA 1
ATOM 1640 C C . PHE A 1 219 ? 5.550 -6.474 -23.209 1.00 94.88 219 PHE A C 1
ATOM 1642 O O . PHE A 1 219 ? 4.692 -5.765 -22.687 1.00 94.88 219 PHE A O 1
ATOM 1649 N N . PRO A 1 220 ? 6.013 -6.188 -24.446 1.00 93.75 220 PRO A N 1
ATOM 1650 C CA . PRO A 1 220 ? 5.694 -4.928 -25.137 1.00 93.75 220 PRO A CA 1
ATOM 1651 C C . PRO A 1 220 ? 4.207 -4.740 -25.484 1.00 93.75 220 PRO A C 1
ATOM 1653 O O . PRO A 1 220 ? 3.752 -3.616 -25.727 1.00 93.75 220 PRO A O 1
ATOM 1656 N N . SER A 1 221 ? 3.444 -5.834 -25.534 1.00 91.75 221 SER A N 1
ATOM 1657 C CA . SER A 1 221 ? 2.005 -5.815 -25.810 1.00 91.75 221 SER A CA 1
ATOM 1658 C C . SER A 1 221 ? 1.151 -5.561 -24.566 1.00 91.75 221 SER A C 1
ATOM 1660 O O . SER A 1 221 ? 0.030 -5.079 -24.702 1.00 91.75 221 SER A O 1
ATOM 1662 N N . THR A 1 222 ? 1.651 -5.861 -23.359 1.00 93.69 222 THR A N 1
ATOM 1663 C CA . THR A 1 222 ? 0.829 -5.809 -22.136 1.00 93.69 222 THR A CA 1
ATOM 1664 C C . THR A 1 222 ? 1.411 -5.005 -20.978 1.00 93.69 222 THR A C 1
ATOM 1666 O O . THR A 1 222 ? 0.697 -4.836 -19.979 1.00 93.69 222 THR A O 1
ATOM 1669 N N . ALA A 1 223 ? 2.662 -4.549 -21.084 1.00 95.31 223 ALA A N 1
ATOM 1670 C CA . ALA A 1 223 ? 3.283 -3.636 -20.132 1.00 95.31 223 ALA A CA 1
ATOM 1671 C C . ALA A 1 223 ? 2.578 -2.272 -20.141 1.00 95.31 223 ALA A C 1
ATOM 1673 O O . ALA A 1 223 ? 2.074 -1.831 -21.178 1.00 95.31 223 ALA A O 1
ATOM 1674 N N . ARG A 1 224 ? 2.516 -1.622 -18.978 1.00 95.62 224 ARG A N 1
ATOM 1675 C CA . ARG A 1 224 ? 1.821 -0.340 -18.779 1.00 95.62 224 ARG A CA 1
ATOM 1676 C C . ARG A 1 224 ? 2.650 0.597 -17.909 1.00 95.62 224 ARG A C 1
ATOM 1678 O O . ARG A 1 224 ? 3.543 0.154 -17.194 1.00 95.62 224 ARG A O 1
ATOM 1685 N N . VAL A 1 225 ? 2.319 1.885 -17.940 1.00 95.50 225 VAL A N 1
ATOM 1686 C CA . VAL A 1 225 ? 2.820 2.843 -16.944 1.00 95.50 225 VAL A CA 1
ATOM 1687 C C . VAL A 1 225 ? 2.456 2.341 -15.541 1.00 95.50 225 VAL A C 1
ATOM 1689 O O . VAL A 1 225 ? 1.343 1.864 -15.321 1.00 95.50 225 VAL A O 1
ATOM 1692 N N . GLY A 1 226 ? 3.415 2.403 -14.619 1.00 94.62 226 GLY A N 1
ATOM 1693 C CA . GLY A 1 226 ? 3.321 1.867 -13.262 1.00 94.62 226 GLY A CA 1
ATOM 1694 C C . GLY A 1 226 ? 3.826 0.428 -13.102 1.00 94.62 226 GLY A C 1
ATOM 1695 O O . GLY A 1 226 ? 4.135 0.036 -11.976 1.00 94.62 226 GLY A O 1
ATOM 1696 N N . ASP A 1 227 ? 3.970 -0.346 -14.186 1.00 97.00 227 ASP A N 1
ATOM 1697 C CA . ASP A 1 227 ? 4.626 -1.657 -14.119 1.00 97.00 227 ASP A CA 1
ATOM 1698 C C . ASP A 1 227 ? 6.099 -1.505 -13.705 1.00 97.00 227 ASP A C 1
ATOM 1700 O O . ASP A 1 227 ? 6.732 -0.461 -13.876 1.00 97.00 227 ASP A O 1
ATOM 1704 N N . VAL A 1 228 ? 6.660 -2.583 -13.169 1.00 97.31 228 VAL A N 1
ATOM 1705 C CA . VAL A 1 228 ? 8.029 -2.644 -12.661 1.00 97.31 228 VAL A CA 1
ATOM 1706 C C . VAL A 1 228 ? 8.867 -3.574 -13.530 1.00 97.31 228 VAL A C 1
ATOM 1708 O O . VAL A 1 228 ? 8.393 -4.605 -14.009 1.00 97.31 228 VAL A O 1
ATOM 1711 N N . VAL A 1 229 ? 10.131 -3.220 -13.726 1.00 97.88 229 VAL A N 1
ATOM 1712 C CA . VAL A 1 229 ? 11.076 -3.936 -14.578 1.00 97.88 229 VAL A CA 1
ATOM 1713 C C . VAL A 1 229 ? 12.360 -4.232 -13.810 1.00 97.88 229 VAL A C 1
ATOM 1715 O O . VAL A 1 229 ? 13.012 -3.331 -13.291 1.00 97.88 229 VAL A O 1
ATOM 1718 N N . VAL A 1 230 ? 12.757 -5.501 -13.798 1.00 98.00 230 VAL A N 1
ATOM 1719 C CA . VAL A 1 230 ? 14.113 -5.967 -13.492 1.00 98.00 230 VAL A CA 1
ATOM 1720 C C . VAL A 1 230 ? 14.783 -6.252 -14.835 1.00 98.00 230 VAL A C 1
ATOM 1722 O O . VAL A 1 230 ? 14.305 -7.086 -15.607 1.00 98.00 230 VAL A O 1
ATOM 1725 N N . GLN A 1 231 ? 15.857 -5.529 -15.150 1.00 97.56 231 GLN A N 1
ATOM 1726 C CA . GLN A 1 231 ? 16.464 -5.551 -16.485 1.00 97.56 231 GLN A CA 1
ATOM 1727 C C . GLN A 1 231 ? 17.786 -6.311 -16.468 1.00 97.56 231 GLN A C 1
ATOM 1729 O O . GLN A 1 231 ? 18.740 -5.878 -15.832 1.00 97.56 231 GLN A O 1
ATOM 1734 N N . CYS A 1 232 ? 17.874 -7.391 -17.238 1.00 97.31 232 CYS A N 1
ATOM 1735 C CA . CYS A 1 232 ? 19.135 -8.001 -17.637 1.00 97.31 232 CYS A CA 1
ATOM 1736 C C . CYS A 1 232 ? 19.684 -7.256 -18.859 1.00 97.31 232 CYS A C 1
ATOM 1738 O O . CYS A 1 232 ? 19.133 -7.397 -19.952 1.00 97.31 232 CYS A O 1
ATOM 1740 N N . SER A 1 233 ? 20.768 -6.502 -18.701 1.00 96.25 233 SER A N 1
ATOM 1741 C CA . SER A 1 233 ? 21.496 -5.919 -19.828 1.00 96.25 233 SER A CA 1
ATOM 1742 C C . SER A 1 233 ? 22.557 -6.880 -20.333 1.00 96.25 233 SER A C 1
ATOM 1744 O O . SER A 1 233 ? 23.322 -7.466 -19.559 1.00 96.25 233 SER A O 1
ATOM 1746 N N . ARG A 1 234 ? 22.573 -7.082 -21.649 1.00 94.94 234 ARG A N 1
ATOM 1747 C CA . ARG A 1 234 ? 23.513 -7.973 -22.323 1.00 94.94 234 ARG A CA 1
ATOM 1748 C C . ARG A 1 234 ? 24.334 -7.177 -23.326 1.00 94.94 234 ARG A C 1
ATOM 1750 O O . ARG A 1 234 ? 23.732 -6.520 -24.175 1.00 94.94 234 ARG A O 1
ATOM 1757 N N . PRO A 1 235 ? 25.662 -7.359 -23.360 1.00 92.31 235 PRO A N 1
ATOM 1758 C CA . PRO A 1 235 ? 26.494 -6.681 -24.344 1.00 92.31 235 PRO A CA 1
ATOM 1759 C C . PRO A 1 235 ? 26.130 -7.042 -25.788 1.00 92.31 235 PRO A C 1
ATOM 1761 O O . PRO A 1 235 ? 26.220 -6.206 -26.680 1.00 92.31 235 PRO A O 1
ATOM 1764 N N . ARG A 1 236 ? 25.754 -8.306 -26.049 1.00 89.94 236 ARG A N 1
ATOM 1765 C CA . ARG A 1 236 ? 25.465 -8.828 -27.399 1.00 89.94 236 ARG A CA 1
ATOM 1766 C C . ARG A 1 236 ? 24.371 -9.894 -27.388 1.00 89.94 236 ARG A C 1
ATOM 1768 O O . ARG A 1 236 ? 24.097 -10.502 -26.356 1.00 89.94 236 ARG A O 1
ATOM 1775 N N . ASN A 1 237 ? 23.781 -10.178 -28.555 1.00 83.44 237 ASN A N 1
ATOM 1776 C CA . ASN A 1 237 ? 22.724 -11.198 -28.685 1.00 83.44 237 ASN A CA 1
ATOM 1777 C C . ASN A 1 237 ? 23.184 -12.614 -28.302 1.00 83.44 237 ASN A C 1
ATOM 1779 O O . ASN A 1 237 ? 22.585 -13.279 -27.456 1.00 83.44 237 ASN A O 1
ATOM 1783 N N . LYS A 1 238 ? 24.239 -13.081 -28.980 1.00 82.62 238 LYS A N 1
ATOM 1784 C CA . LYS A 1 238 ? 24.855 -14.388 -28.767 1.00 82.62 238 LYS A CA 1
ATOM 1785 C C . LYS A 1 238 ? 26.121 -14.177 -27.960 1.00 82.62 238 LYS A C 1
ATOM 1787 O O . LYS A 1 238 ? 26.982 -13.389 -28.343 1.00 82.62 238 LYS A O 1
ATOM 1792 N N . MET A 1 239 ? 26.225 -14.894 -26.855 1.00 85.94 239 MET A N 1
ATOM 1793 C CA . MET A 1 239 ? 27.344 -14.793 -25.935 1.00 85.94 239 MET A CA 1
ATOM 1794 C C . MET A 1 239 ? 27.830 -16.187 -25.571 1.00 85.94 239 MET A C 1
ATOM 1796 O O . MET A 1 239 ? 27.029 -17.072 -25.274 1.00 85.94 239 MET A O 1
ATOM 1800 N N . SER A 1 240 ? 29.148 -16.358 -25.536 1.00 82.19 240 SER A N 1
ATOM 1801 C CA . SER A 1 240 ? 29.796 -17.576 -25.040 1.00 82.19 240 SER A CA 1
ATOM 1802 C C . SER A 1 240 ? 29.826 -17.652 -23.508 1.00 82.19 240 SER A C 1
ATOM 1804 O O . SER A 1 240 ? 30.059 -18.718 -22.948 1.00 82.19 240 SER A O 1
ATOM 1806 N N . SER A 1 241 ? 29.589 -16.535 -22.811 1.00 87.25 241 SER A N 1
ATOM 1807 C CA . SER A 1 241 ? 29.629 -16.446 -21.350 1.00 87.25 241 SER A CA 1
ATOM 1808 C C . SER A 1 241 ? 28.676 -15.376 -20.825 1.00 87.25 241 SER A C 1
ATOM 1810 O O . SER A 1 241 ? 28.528 -14.326 -21.441 1.00 87.25 241 SER A O 1
ATOM 1812 N N . SER A 1 242 ? 28.083 -15.600 -19.650 1.00 89.69 242 SER A N 1
ATOM 1813 C CA . SER A 1 242 ? 27.224 -14.625 -18.963 1.00 89.69 242 SER A CA 1
ATOM 1814 C C . SER A 1 242 ? 27.991 -13.613 -18.102 1.00 89.69 242 SER A C 1
ATOM 1816 O O . SER A 1 242 ? 27.361 -12.840 -17.387 1.00 89.69 242 SER A O 1
ATOM 1818 N N . ARG A 1 243 ? 29.334 -13.626 -18.110 1.00 88.31 243 ARG A N 1
ATOM 1819 C CA . ARG A 1 243 ? 30.159 -12.749 -17.252 1.00 88.31 243 ARG A CA 1
ATOM 1820 C C . ARG A 1 243 ? 29.919 -11.257 -17.489 1.00 88.31 243 ARG A C 1
ATOM 1822 O O . ARG A 1 243 ? 30.044 -10.492 -16.543 1.00 88.31 243 ARG A O 1
ATOM 1829 N N . GLY A 1 244 ? 29.583 -10.872 -18.719 1.00 90.88 244 GLY A N 1
ATOM 1830 C CA . GLY A 1 244 ? 29.275 -9.486 -19.081 1.00 90.88 244 GLY A CA 1
ATOM 1831 C C . GLY A 1 244 ? 27.814 -9.086 -18.875 1.00 90.88 244 GLY A C 1
ATOM 1832 O O . GLY A 1 244 ? 27.453 -7.985 -19.251 1.00 90.88 244 GLY A O 1
ATOM 1833 N N . VAL A 1 245 ? 26.958 -9.968 -18.345 1.00 96.38 245 VAL A N 1
ATOM 1834 C CA . VAL A 1 245 ? 25.544 -9.640 -18.107 1.00 96.38 245 VAL A CA 1
ATOM 1835 C C . VAL A 1 245 ? 25.398 -9.002 -16.744 1.00 96.38 245 VAL A C 1
ATOM 1837 O O . VAL A 1 245 ? 25.692 -9.641 -15.724 1.00 96.38 245 VAL A O 1
ATOM 1840 N N . LEU A 1 246 ? 24.868 -7.787 -16.750 1.00 97.38 246 LEU A N 1
ATOM 1841 C CA . LEU A 1 246 ? 24.444 -7.078 -15.556 1.00 97.38 246 LEU A CA 1
ATOM 1842 C C . LEU A 1 246 ? 22.931 -7.178 -15.419 1.00 97.38 246 LEU A C 1
ATOM 1844 O O . LEU A 1 246 ? 22.195 -7.154 -16.405 1.00 97.38 246 LEU A O 1
ATOM 1848 N N . VAL A 1 247 ? 22.466 -7.327 -14.188 1.00 97.88 247 VAL A N 1
ATOM 1849 C CA . VAL A 1 247 ? 21.050 -7.297 -13.854 1.00 97.88 247 VAL A CA 1
ATOM 1850 C C . VAL A 1 247 ? 20.824 -6.133 -12.919 1.00 97.88 247 VAL A C 1
ATOM 1852 O O . VAL A 1 247 ? 21.428 -6.052 -11.852 1.00 97.88 247 VAL A O 1
ATOM 1855 N N . TYR A 1 248 ? 19.951 -5.238 -13.348 1.00 97.44 248 TYR A N 1
ATOM 1856 C CA . TYR A 1 248 ? 19.586 -4.041 -12.623 1.00 97.44 248 TYR A CA 1
ATOM 1857 C C . TYR A 1 248 ? 18.322 -4.289 -11.820 1.00 97.44 248 TYR A C 1
ATOM 1859 O O . TYR A 1 248 ? 17.383 -4.933 -12.306 1.00 97.44 248 TYR A O 1
ATOM 1867 N N . ARG A 1 249 ? 18.303 -3.736 -10.606 1.00 96.06 249 ARG A N 1
ATOM 1868 C CA . ARG A 1 249 ? 17.147 -3.790 -9.713 1.00 96.06 249 ARG A CA 1
ATOM 1869 C C . ARG A 1 249 ? 15.917 -3.123 -10.327 1.00 96.06 249 ARG A C 1
ATOM 1871 O O . ARG A 1 249 ? 15.979 -2.482 -11.380 1.00 96.06 249 ARG A O 1
ATOM 1878 N N . HIS A 1 250 ? 14.800 -3.296 -9.632 1.00 97.06 250 HIS A N 1
ATOM 1879 C CA . HIS A 1 250 ? 13.485 -2.763 -9.970 1.00 97.06 250 HIS A CA 1
ATOM 1880 C C . HIS A 1 250 ? 13.547 -1.289 -10.393 1.00 97.06 250 HIS A C 1
ATOM 1882 O O . HIS A 1 250 ? 13.937 -0.427 -9.611 1.00 97.06 250 HIS A O 1
ATOM 1888 N N . GLY A 1 251 ? 13.125 -1.016 -11.627 1.00 97.00 251 GLY A N 1
ATOM 1889 C CA . GLY A 1 251 ? 12.787 0.315 -12.127 1.00 97.00 251 GLY A CA 1
ATOM 1890 C C . GLY A 1 251 ? 11.305 0.380 -12.488 1.00 97.00 251 GLY A C 1
ATOM 1891 O O . GLY A 1 251 ? 10.735 -0.617 -12.934 1.00 97.00 251 GLY A O 1
ATOM 1892 N N . ARG A 1 252 ? 10.661 1.529 -12.283 1.00 97.12 252 ARG A N 1
ATOM 1893 C CA . ARG A 1 252 ? 9.231 1.718 -12.574 1.00 97.12 252 ARG A CA 1
ATOM 1894 C C . ARG A 1 252 ? 9.053 2.346 -13.950 1.00 97.12 252 ARG A C 1
ATOM 1896 O O . ARG A 1 252 ? 9.664 3.374 -14.223 1.00 97.12 252 ARG A O 1
ATOM 1903 N N . ILE A 1 253 ? 8.197 1.770 -14.791 1.00 97.81 253 ILE A N 1
ATOM 1904 C CA . ILE A 1 253 ? 7.829 2.356 -16.084 1.00 97.81 253 ILE A CA 1
ATOM 1905 C C . ILE A 1 253 ? 7.003 3.615 -15.824 1.00 97.81 253 ILE A C 1
ATOM 1907 O O . ILE A 1 253 ? 5.915 3.549 -15.257 1.00 97.81 253 ILE A O 1
ATOM 1911 N N . GLU A 1 254 ? 7.513 4.752 -16.268 1.00 97.19 254 GLU A N 1
ATOM 1912 C CA . GLU A 1 254 ? 6.908 6.070 -16.067 1.00 97.19 254 GLU A CA 1
ATOM 1913 C C . GLU A 1 254 ? 6.300 6.619 -17.361 1.00 97.19 254 GLU A C 1
ATOM 1915 O O . GLU A 1 254 ? 5.341 7.389 -17.344 1.00 97.19 254 GLU A O 1
ATOM 1920 N N . SER A 1 255 ? 6.822 6.189 -18.508 1.00 97.62 255 SER A N 1
ATOM 1921 C CA . SER A 1 255 ? 6.255 6.504 -19.813 1.00 97.62 255 SER A CA 1
ATOM 1922 C C . SER A 1 255 ? 6.525 5.376 -20.803 1.00 97.62 255 SER A C 1
ATOM 1924 O O . SER A 1 255 ? 7.560 4.708 -20.741 1.00 97.62 255 SER A O 1
ATOM 1926 N N . ILE A 1 256 ? 5.586 5.177 -21.724 1.00 97.06 256 ILE A N 1
ATOM 1927 C CA . ILE A 1 256 ? 5.746 4.312 -22.890 1.00 97.06 256 ILE A CA 1
ATOM 1928 C C . ILE A 1 256 ? 5.514 5.193 -24.108 1.00 97.06 256 ILE A C 1
ATOM 1930 O O . ILE A 1 256 ? 4.423 5.737 -24.273 1.00 97.06 256 ILE A O 1
ATOM 1934 N N . PHE A 1 257 ? 6.531 5.325 -24.948 1.00 95.56 257 PHE A N 1
ATOM 1935 C CA . PHE A 1 257 ? 6.486 6.147 -26.146 1.00 95.56 257 PHE A CA 1
ATOM 1936 C C . PHE A 1 257 ? 6.593 5.260 -27.385 1.00 95.56 257 PHE A C 1
ATOM 1938 O O . PHE A 1 257 ? 7.31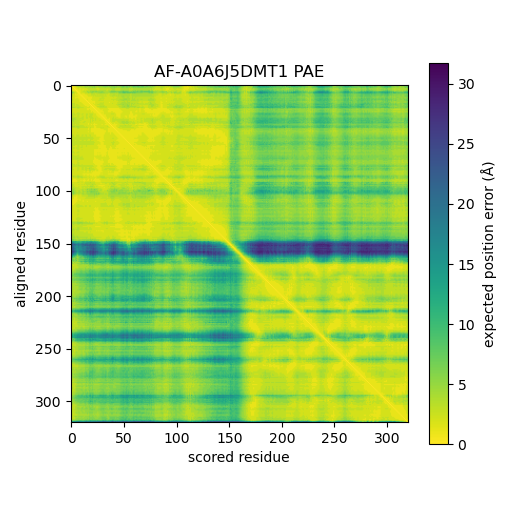5 4.264 -27.405 1.00 95.56 257 PHE A O 1
ATOM 1945 N N . GLN A 1 258 ? 5.835 5.603 -28.418 1.00 94.44 258 GLN A N 1
ATOM 1946 C CA . GLN A 1 258 ? 5.921 4.967 -29.723 1.00 94.44 258 GLN A CA 1
ATOM 1947 C C . GLN A 1 258 ? 5.978 6.074 -30.763 1.00 94.44 258 GLN A C 1
ATOM 1949 O O . GLN A 1 258 ? 5.007 6.802 -30.958 1.00 94.44 258 GLN A O 1
ATOM 1954 N N . GLU A 1 259 ? 7.135 6.200 -31.401 1.00 91.75 259 GLU A N 1
ATOM 1955 C CA . GLU A 1 259 ? 7.355 7.175 -32.459 1.00 91.75 259 GLU A CA 1
ATOM 1956 C C . GLU A 1 259 ? 6.407 6.899 -33.644 1.00 91.75 259 GLU A C 1
ATOM 1958 O O . GLU A 1 259 ? 6.220 5.733 -34.024 1.00 91.75 259 GLU A O 1
ATOM 1963 N N . PRO A 1 260 ? 5.791 7.933 -34.245 1.00 89.62 260 PRO A N 1
ATOM 1964 C CA . PRO A 1 260 ? 4.943 7.762 -35.419 1.00 89.62 260 PRO A CA 1
ATOM 1965 C C . PRO A 1 260 ? 5.664 7.012 -36.545 1.00 89.62 260 PRO A C 1
ATOM 1967 O O . PRO A 1 260 ? 6.800 7.317 -36.891 1.00 89.62 260 PRO A O 1
ATOM 1970 N N . GLY A 1 261 ? 5.002 6.008 -37.121 1.00 89.12 261 GLY A N 1
ATOM 1971 C CA . GLY A 1 261 ? 5.577 5.174 -38.182 1.00 89.12 261 GLY A CA 1
ATOM 1972 C C . GLY A 1 261 ? 6.529 4.072 -37.699 1.00 89.12 261 GLY A C 1
ATOM 1973 O O . GLY A 1 261 ? 6.852 3.182 -38.482 1.00 89.12 261 GLY A O 1
ATOM 1974 N N . GLN A 1 262 ? 6.922 4.058 -36.422 1.00 91.44 262 GLN A N 1
ATOM 1975 C CA . GLN A 1 262 ? 7.721 2.977 -35.847 1.00 91.44 262 GLN A CA 1
ATOM 1976 C C . GLN A 1 262 ? 6.839 1.868 -35.269 1.00 91.44 262 GLN A C 1
ATOM 1978 O O . GLN A 1 262 ? 5.800 2.100 -34.648 1.00 91.44 262 GLN A O 1
ATOM 1983 N N . THR A 1 263 ? 7.287 0.621 -35.423 1.00 91.06 263 THR A N 1
ATOM 1984 C CA . THR A 1 263 ? 6.632 -0.561 -34.832 1.00 91.06 263 THR A CA 1
ATOM 1985 C C . THR A 1 263 ? 7.191 -0.926 -33.456 1.00 91.06 263 THR A C 1
ATOM 1987 O O . THR A 1 263 ? 6.780 -1.925 -32.862 1.00 91.06 263 THR A O 1
ATOM 1990 N N . VAL A 1 264 ? 8.185 -0.179 -32.975 1.00 94.56 264 VAL A N 1
ATOM 1991 C CA . VAL A 1 264 ? 8.842 -0.397 -31.684 1.00 94.56 264 VAL A CA 1
ATOM 1992 C C . VAL A 1 264 ? 8.336 0.600 -30.654 1.00 94.56 264 VAL A C 1
ATOM 1994 O O . VAL A 1 264 ? 7.945 1.712 -30.994 1.00 94.56 264 VAL A O 1
ATOM 1997 N N . LYS A 1 265 ? 8.372 0.203 -29.385 1.00 96.06 265 LYS A N 1
ATOM 1998 C CA . LYS A 1 265 ? 8.053 1.078 -28.255 1.00 96.06 265 LYS A CA 1
ATOM 1999 C C . LYS A 1 265 ? 9.308 1.331 -27.439 1.00 96.06 265 LYS A C 1
ATOM 2001 O O . LYS A 1 265 ? 10.099 0.404 -27.244 1.00 96.06 265 LYS A O 1
ATOM 2006 N N . THR A 1 266 ? 9.460 2.543 -26.927 1.00 97.12 266 THR A N 1
ATOM 2007 C CA . THR A 1 266 ? 10.446 2.878 -25.903 1.00 97.12 266 THR A CA 1
ATOM 2008 C C . THR A 1 266 ? 9.774 2.947 -24.538 1.00 97.12 266 THR A C 1
ATOM 2010 O O . THR A 1 266 ? 8.622 3.362 -24.393 1.00 97.12 266 THR A O 1
ATOM 2013 N N . PHE A 1 267 ? 10.487 2.464 -23.528 1.00 97.88 267 PHE A N 1
ATOM 2014 C CA . PHE A 1 267 ? 10.027 2.377 -22.151 1.00 97.88 267 PHE A CA 1
ATOM 2015 C C . PHE A 1 267 ? 10.952 3.231 -21.299 1.00 97.88 267 PHE A C 1
ATOM 2017 O O . PHE A 1 267 ? 12.118 2.882 -21.120 1.00 97.88 267 PHE A O 1
ATOM 2024 N N . HIS A 1 268 ? 10.428 4.331 -20.770 1.00 98.00 268 HIS A N 1
ATOM 2025 C CA . HIS A 1 268 ? 11.154 5.220 -19.872 1.00 98.00 268 HIS A CA 1
ATOM 2026 C C . HIS A 1 268 ? 10.928 4.748 -18.440 1.00 98.00 268 HIS A C 1
ATOM 2028 O O . HIS A 1 268 ? 9.793 4.725 -17.955 1.00 98.00 268 HIS A O 1
ATOM 2034 N N . CYS A 1 269 ? 12.001 4.321 -17.785 1.00 97.88 269 CYS A N 1
ATOM 2035 C CA . CYS A 1 269 ? 11.975 3.726 -16.461 1.00 97.88 269 CYS A CA 1
ATOM 2036 C C . CYS A 1 269 ? 12.709 4.610 -15.461 1.00 97.88 269 CYS A C 1
ATOM 2038 O O . CYS A 1 269 ? 13.892 4.897 -15.644 1.00 97.88 269 CYS A O 1
ATOM 2040 N N . VAL A 1 270 ? 12.025 4.956 -14.374 1.00 97.81 270 VAL A N 1
ATOM 2041 C CA . VAL A 1 270 ? 12.627 5.623 -13.219 1.00 97.81 270 VAL A CA 1
ATOM 2042 C C . VAL A 1 270 ? 13.364 4.587 -12.391 1.00 97.81 270 VAL A C 1
ATOM 2044 O O . VAL A 1 270 ? 12.807 3.537 -12.047 1.00 97.81 270 VAL A O 1
ATOM 2047 N N . ARG A 1 271 ? 14.622 4.885 -12.085 1.00 96.12 271 ARG A N 1
ATOM 2048 C CA . ARG A 1 271 ? 15.512 4.040 -11.297 1.00 96.12 271 ARG A CA 1
ATOM 2049 C C . ARG A 1 271 ? 16.086 4.821 -10.114 1.00 96.12 271 ARG A C 1
ATOM 2051 O O . ARG A 1 271 ? 16.229 6.039 -10.212 1.00 96.12 271 ARG A O 1
ATOM 2058 N N . PRO A 1 272 ? 16.442 4.136 -9.017 1.00 94.62 272 PRO A N 1
ATOM 2059 C CA . PRO A 1 272 ? 17.227 4.738 -7.943 1.00 94.62 272 PRO A CA 1
ATOM 2060 C C . PRO A 1 272 ? 18.517 5.387 -8.468 1.00 94.62 272 PRO A C 1
ATOM 2062 O O . PRO A 1 272 ? 19.075 4.922 -9.459 1.00 94.62 272 PRO A O 1
ATOM 2065 N N . HIS A 1 273 ? 19.023 6.426 -7.802 1.00 94.75 273 HIS A N 1
ATOM 2066 C CA . HIS A 1 273 ? 20.282 7.071 -8.207 1.00 94.75 273 HIS A CA 1
ATOM 2067 C C . HIS A 1 273 ? 21.486 6.118 -8.167 1.00 94.75 273 HIS A C 1
ATOM 2069 O O . HIS A 1 273 ? 22.411 6.269 -8.957 1.00 94.75 273 HIS A O 1
ATOM 2075 N N . ASP A 1 274 ? 21.443 5.116 -7.289 1.00 93.94 274 ASP A N 1
ATOM 2076 C CA . ASP A 1 274 ? 22.481 4.105 -7.084 1.00 93.94 274 ASP A CA 1
ATOM 2077 C C . ASP A 1 274 ? 22.306 2.844 -7.966 1.00 93.94 274 ASP A C 1
ATOM 2079 O O . ASP A 1 274 ? 22.879 1.781 -7.697 1.00 93.94 274 ASP A O 1
ATOM 2083 N N . TRP A 1 275 ? 21.452 2.901 -8.995 1.00 93.94 275 TRP A N 1
ATOM 2084 C CA . TRP A 1 275 ? 21.038 1.705 -9.740 1.00 93.94 275 TRP A CA 1
ATOM 2085 C C . TRP A 1 275 ? 22.187 1.000 -10.475 1.00 93.94 275 TRP A C 1
ATOM 2087 O O . TRP A 1 275 ? 22.117 -0.215 -10.672 1.00 93.94 275 TRP A O 1
ATOM 2097 N N . GLU A 1 276 ? 23.230 1.732 -10.876 1.00 93.56 276 GLU A N 1
ATOM 2098 C CA . GLU A 1 276 ? 24.420 1.151 -11.507 1.00 93.56 276 GLU A CA 1
ATOM 2099 C C . GLU A 1 276 ? 25.326 0.463 -10.484 1.00 93.56 276 GLU A C 1
ATOM 2101 O O . GLU A 1 276 ? 25.826 -0.631 -10.744 1.00 93.56 276 GLU A O 1
ATOM 2106 N N . GLN A 1 277 ? 25.498 1.060 -9.302 1.00 94.38 277 GLN A N 1
ATOM 2107 C CA . GLN A 1 277 ? 26.324 0.518 -8.219 1.00 94.38 277 GLN A CA 1
ATOM 2108 C C . GLN A 1 277 ? 25.689 -0.732 -7.602 1.00 94.38 277 GLN A C 1
ATOM 2110 O O . GLN A 1 277 ? 26.389 -1.668 -7.223 1.00 94.38 277 GLN A O 1
ATOM 2115 N N . THR A 1 278 ? 24.357 -0.768 -7.554 1.00 94.94 278 THR A N 1
ATOM 2116 C CA . THR A 1 278 ? 23.575 -1.907 -7.049 1.00 94.94 278 THR A CA 1
ATOM 2117 C C . THR A 1 278 ? 23.296 -2.967 -8.122 1.00 94.94 278 THR A C 1
ATOM 2119 O O . THR A 1 278 ? 22.613 -3.963 -7.857 1.00 94.94 278 THR A O 1
ATOM 2122 N N . ALA A 1 279 ? 23.814 -2.803 -9.345 1.00 96.75 279 ALA A N 1
ATOM 2123 C CA . ALA A 1 279 ? 23.700 -3.811 -10.390 1.00 96.75 279 ALA A CA 1
ATOM 2124 C C . ALA A 1 279 ? 24.506 -5.068 -10.028 1.00 96.75 279 ALA A C 1
ATOM 2126 O O . ALA A 1 279 ? 25.653 -5.001 -9.588 1.00 96.75 279 ALA A O 1
ATOM 2127 N N . VAL A 1 280 ? 23.928 -6.246 -10.265 1.00 97.75 280 VAL A N 1
ATOM 2128 C CA . VAL A 1 280 ? 24.585 -7.525 -9.961 1.00 97.75 280 VAL A CA 1
ATOM 2129 C C . VAL A 1 280 ? 24.929 -8.290 -11.231 1.00 97.75 280 VAL A C 1
ATOM 2131 O O . VAL A 1 280 ? 24.246 -8.195 -12.250 1.00 97.75 280 VAL A O 1
ATOM 2134 N N . LYS A 1 281 ? 25.965 -9.128 -11.177 1.00 97.38 281 LYS A N 1
ATOM 2135 C CA . LYS A 1 281 ? 26.275 -10.050 -12.278 1.00 97.38 281 LYS A CA 1
ATOM 2136 C C . LYS A 1 281 ? 25.201 -11.129 -12.384 1.00 97.38 281 LYS A C 1
ATOM 2138 O O . LYS A 1 281 ? 24.627 -11.554 -11.382 1.00 97.38 281 LYS A O 1
ATOM 2143 N N . TRP A 1 282 ? 24.997 -11.670 -13.587 1.00 96.75 282 TRP A N 1
ATOM 2144 C CA . TRP A 1 282 ? 24.015 -12.741 -13.824 1.00 96.75 282 TRP A CA 1
ATOM 2145 C C . TRP A 1 282 ? 24.131 -13.938 -12.871 1.00 96.75 282 TRP A C 1
ATOM 2147 O O . TRP A 1 282 ? 23.119 -14.487 -12.442 1.00 96.75 282 TRP A O 1
ATOM 2157 N N . VAL A 1 283 ? 25.354 -14.358 -12.535 1.00 94.88 283 VAL A N 1
ATOM 2158 C CA . VAL A 1 283 ? 25.572 -15.501 -11.632 1.00 94.88 283 VAL A CA 1
ATOM 2159 C C . VAL A 1 283 ? 25.026 -15.208 -10.234 1.00 94.88 283 VAL A C 1
ATOM 2161 O O . VAL A 1 283 ? 24.398 -16.077 -9.630 1.00 94.88 283 VAL A O 1
ATOM 2164 N N . ASP A 1 284 ? 25.219 -13.987 -9.742 1.00 96.62 284 ASP A N 1
ATOM 2165 C CA . ASP A 1 284 ? 24.726 -13.564 -8.435 1.00 96.62 284 ASP A CA 1
ATOM 2166 C C . ASP A 1 284 ? 23.209 -13.360 -8.480 1.00 96.62 284 ASP A C 1
ATOM 2168 O O . ASP A 1 284 ? 22.497 -13.886 -7.622 1.00 96.62 284 ASP A O 1
ATOM 2172 N N . PHE A 1 285 ? 22.689 -12.749 -9.551 1.00 97.44 285 PHE A N 1
ATOM 2173 C CA . PHE A 1 285 ? 21.249 -12.661 -9.791 1.00 97.44 285 PHE A CA 1
ATOM 2174 C C . PHE A 1 285 ? 20.573 -14.033 -9.808 1.00 97.44 285 PHE A C 1
ATOM 2176 O O . PHE A 1 285 ? 19.533 -14.202 -9.185 1.00 97.44 285 PHE A O 1
ATOM 2183 N N . ALA A 1 286 ? 21.144 -15.042 -10.472 1.00 96.00 286 ALA A N 1
ATOM 2184 C CA . ALA A 1 286 ? 20.554 -16.379 -10.519 1.00 96.00 286 ALA A CA 1
ATOM 2185 C C . ALA A 1 286 ? 20.416 -16.999 -9.114 1.00 96.00 286 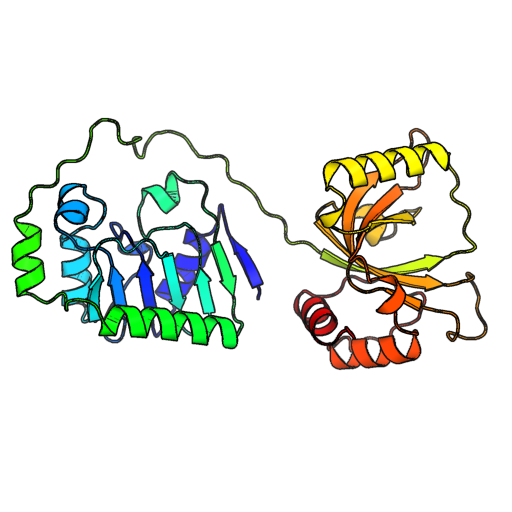ALA A C 1
ATOM 2187 O O . ALA A 1 286 ? 19.435 -17.694 -8.833 1.00 96.00 286 ALA A O 1
ATOM 2188 N N . ARG A 1 287 ? 21.361 -16.712 -8.205 1.00 95.88 287 ARG A N 1
ATOM 2189 C CA . ARG A 1 287 ? 21.264 -17.111 -6.792 1.00 95.88 287 ARG A CA 1
ATOM 2190 C C . ARG A 1 287 ? 20.180 -16.319 -6.059 1.00 95.88 287 ARG A C 1
ATOM 2192 O O . ARG A 1 287 ? 19.401 -16.928 -5.327 1.00 95.88 287 ARG A O 1
ATOM 2199 N N . LEU A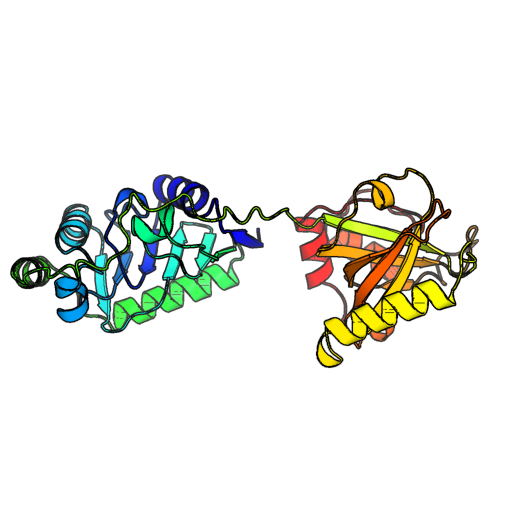 1 288 ? 20.101 -15.001 -6.271 1.00 97.25 288 LEU A N 1
ATOM 2200 C CA . LEU A 1 288 ? 19.041 -14.151 -5.709 1.00 97.25 288 LEU A CA 1
ATOM 2201 C C . LEU A 1 288 ? 17.658 -14.612 -6.181 1.00 97.25 288 LEU A C 1
ATOM 2203 O O . LEU A 1 288 ? 16.785 -14.870 -5.363 1.00 97.25 288 LEU A O 1
ATOM 2207 N N . ALA A 1 289 ? 17.477 -14.832 -7.481 1.00 97.19 289 ALA A N 1
ATOM 2208 C CA . ALA A 1 289 ? 16.238 -15.314 -8.076 1.00 97.19 289 ALA A CA 1
ATOM 2209 C C . ALA A 1 289 ? 15.784 -16.649 -7.465 1.00 97.19 289 ALA A C 1
ATOM 2211 O O . ALA A 1 289 ? 14.611 -16.804 -7.122 1.00 97.19 289 ALA A O 1
ATOM 2212 N N . LYS A 1 290 ? 16.713 -17.595 -7.255 1.00 96.50 290 LYS A N 1
ATOM 2213 C CA . LYS A 1 290 ? 16.413 -18.862 -6.571 1.00 96.50 290 LYS A CA 1
ATOM 2214 C C . LYS A 1 290 ? 15.962 -18.631 -5.124 1.00 96.50 290 LYS A C 1
ATOM 2216 O O . LYS A 1 290 ? 14.967 -19.219 -4.708 1.00 96.50 290 LYS A O 1
ATOM 2221 N N . ARG A 1 291 ? 16.655 -17.762 -4.375 1.00 96.38 291 ARG A N 1
ATOM 2222 C CA . ARG A 1 291 ? 16.288 -17.382 -2.994 1.00 96.38 291 ARG A CA 1
ATOM 2223 C C . ARG A 1 291 ? 14.929 -16.678 -2.923 1.00 96.38 291 ARG A C 1
ATOM 2225 O O . ARG A 1 291 ? 14.171 -16.937 -1.999 1.00 96.38 291 ARG A O 1
ATOM 2232 N N . ALA A 1 292 ? 14.588 -15.876 -3.929 1.00 96.56 292 ALA A N 1
ATOM 2233 C CA . ALA A 1 292 ? 13.291 -15.216 -4.078 1.00 96.56 292 ALA A CA 1
ATOM 2234 C C . ALA A 1 292 ? 12.159 -16.161 -4.544 1.00 96.56 292 ALA A C 1
ATOM 2236 O O . ALA A 1 292 ? 11.050 -15.716 -4.842 1.00 96.56 292 ALA A O 1
ATOM 2237 N N . GLY A 1 293 ? 12.414 -17.473 -4.647 1.00 96.38 293 GLY A N 1
ATOM 2238 C CA . GLY A 1 293 ? 11.404 -18.466 -5.023 1.00 96.38 293 GLY A CA 1
ATOM 2239 C C . GLY A 1 293 ? 11.109 -18.535 -6.525 1.00 96.38 293 GLY A C 1
A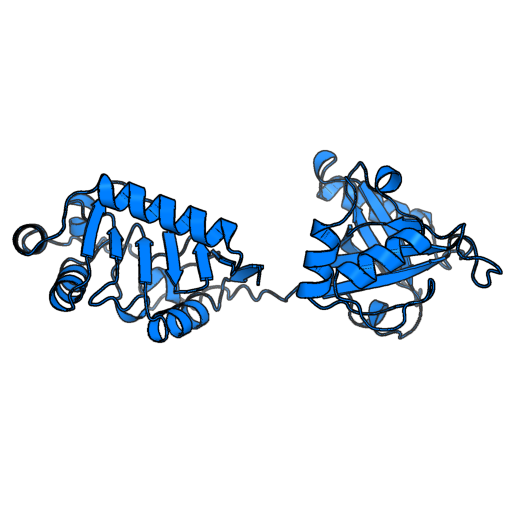TOM 2240 O O . GLY A 1 293 ? 10.071 -19.064 -6.937 1.00 96.38 293 GLY A O 1
ATOM 2241 N N . ILE A 1 294 ? 11.998 -18.024 -7.380 1.00 96.38 294 ILE A N 1
ATOM 2242 C CA . ILE A 1 294 ? 11.905 -18.198 -8.833 1.00 96.38 294 ILE A CA 1
ATOM 2243 C C . ILE A 1 294 ? 12.519 -19.559 -9.193 1.00 96.38 294 ILE A C 1
ATOM 2245 O O . ILE A 1 294 ? 13.675 -19.666 -9.586 1.00 96.38 294 ILE A O 1
ATOM 2249 N N . ALA A 1 295 ? 11.730 -20.624 -9.023 1.00 90.12 295 ALA A N 1
ATOM 2250 C CA . ALA A 1 295 ? 12.188 -22.010 -9.192 1.00 90.12 295 ALA A CA 1
ATOM 2251 C C . ALA A 1 295 ? 12.354 -22.453 -10.658 1.00 90.12 295 ALA A C 1
ATOM 2253 O O . ALA A 1 295 ? 12.982 -23.473 -10.938 1.00 90.12 295 ALA A O 1
ATOM 2254 N N . ARG A 1 296 ? 11.781 -21.705 -11.610 1.00 92.62 296 ARG A N 1
ATOM 2255 C CA . ARG A 1 296 ? 11.902 -22.021 -13.039 1.00 92.62 296 ARG A CA 1
ATOM 2256 C C . ARG A 1 296 ? 13.332 -21.784 -13.523 1.00 92.62 296 ARG A C 1
ATOM 2258 O O . ARG A 1 296 ? 14.002 -20.862 -13.065 1.00 92.62 296 ARG A O 1
ATOM 2265 N N . LYS A 1 297 ? 13.773 -22.562 -14.513 1.00 91.81 297 LYS A N 1
ATOM 2266 C CA . LYS A 1 297 ? 15.079 -22.356 -15.149 1.00 91.81 297 LYS A CA 1
ATOM 2267 C C . LYS A 1 297 ? 15.111 -20.983 -15.826 1.00 91.81 297 LYS A C 1
ATOM 2269 O O . LYS A 1 297 ? 14.373 -20.744 -16.781 1.00 91.81 297 LYS A O 1
ATOM 2274 N N . LEU A 1 298 ? 15.967 -20.094 -15.330 1.00 93.81 298 LEU A N 1
ATOM 2275 C CA . LEU A 1 298 ? 16.219 -18.790 -15.934 1.00 93.81 298 LEU A CA 1
ATOM 2276 C C . LEU A 1 298 ? 17.459 -18.838 -16.825 1.00 93.81 298 LEU A C 1
ATOM 2278 O O . LEU A 1 298 ? 18.427 -19.545 -16.546 1.00 93.81 298 LEU A O 1
ATOM 2282 N N . THR A 1 299 ? 17.437 -18.038 -17.882 1.00 92.94 299 THR A N 1
ATOM 2283 C CA . THR A 1 299 ? 18.606 -17.730 -18.708 1.00 92.94 299 THR A CA 1
ATOM 2284 C C . THR A 1 299 ? 18.760 -16.219 -18.779 1.00 92.94 299 THR A C 1
ATOM 2286 O O . THR A 1 299 ? 17.789 -15.492 -18.575 1.00 92.94 299 THR A O 1
ATOM 2289 N N . TYR A 1 300 ? 19.948 -15.732 -19.132 1.00 91.25 300 TYR A N 1
ATOM 2290 C CA . T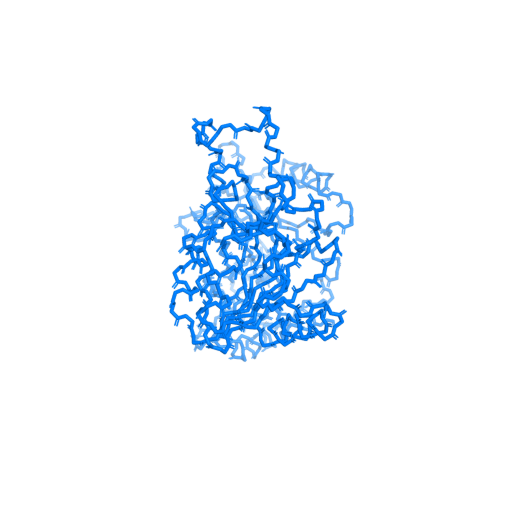YR A 1 300 ? 20.179 -14.294 -19.297 1.00 91.25 300 TYR A CA 1
ATOM 2291 C C . TYR A 1 300 ? 19.288 -13.656 -20.377 1.00 91.25 300 TYR A C 1
ATOM 2293 O O . TYR A 1 300 ? 19.199 -12.436 -20.442 1.00 91.25 300 TYR A O 1
ATOM 2301 N N . ALA A 1 301 ? 18.650 -14.466 -21.232 1.00 92.06 301 ALA A N 1
ATOM 2302 C CA . ALA A 1 301 ? 17.725 -14.057 -22.286 1.00 92.06 301 ALA A CA 1
ATOM 2303 C C . ALA A 1 301 ? 16.240 -14.180 -21.882 1.00 92.06 301 ALA A C 1
ATOM 2305 O O . ALA A 1 301 ? 15.358 -13.986 -22.718 1.00 92.06 301 ALA A O 1
ATOM 2306 N N . SER A 1 302 ? 15.945 -14.556 -20.634 1.00 93.25 302 SER A N 1
ATOM 2307 C CA . SER A 1 302 ? 14.577 -14.765 -20.164 1.00 93.25 302 SER A CA 1
ATOM 2308 C C . SER A 1 302 ? 13.773 -13.464 -20.150 1.00 93.25 302 SER A C 1
ATOM 2310 O O . SER A 1 302 ? 14.239 -12.445 -19.655 1.00 93.25 302 SER A O 1
ATOM 2312 N N . ASN A 1 303 ? 12.536 -13.550 -20.645 1.00 94.44 303 ASN A N 1
ATOM 2313 C CA . ASN A 1 303 ? 11.535 -12.487 -20.600 1.00 94.44 303 ASN A CA 1
ATOM 2314 C C . ASN A 1 303 ? 10.267 -13.054 -19.975 1.00 94.44 303 ASN A C 1
ATOM 2316 O O . ASN A 1 303 ? 9.542 -13.814 -20.620 1.00 94.44 303 ASN A O 1
ATOM 2320 N N . ILE A 1 304 ? 10.038 -12.769 -18.698 1.00 95.56 304 ILE A N 1
ATOM 2321 C CA . ILE A 1 304 ? 8.956 -13.383 -17.928 1.00 95.56 304 ILE A CA 1
ATOM 2322 C C . ILE A 1 304 ? 8.288 -12.367 -17.012 1.00 95.56 304 ILE A C 1
ATOM 2324 O O . ILE A 1 304 ? 8.911 -11.424 -16.531 1.00 95.56 304 ILE A O 1
ATOM 2328 N N . ARG A 1 305 ? 7.017 -12.618 -16.707 1.00 96.62 305 ARG A N 1
ATOM 2329 C CA . ARG A 1 305 ? 6.327 -11.958 -15.602 1.00 96.62 305 ARG A CA 1
ATOM 2330 C C . ARG A 1 305 ? 6.680 -12.659 -14.289 1.00 96.62 305 ARG A C 1
ATOM 2332 O O . ARG A 1 305 ? 6.591 -13.888 -14.208 1.00 96.62 305 ARG A O 1
ATOM 2339 N N . LEU A 1 306 ? 7.056 -11.878 -13.284 1.00 96.44 306 LEU A N 1
ATOM 2340 C CA . LEU A 1 306 ? 7.250 -12.329 -11.908 1.00 96.44 306 LEU A CA 1
ATOM 2341 C C . LEU A 1 306 ? 5.926 -12.231 -11.143 1.00 96.44 306 LEU A C 1
ATOM 2343 O O . LEU A 1 306 ? 5.107 -11.347 -11.407 1.00 96.44 306 LEU A O 1
ATOM 2347 N N . THR A 1 307 ? 5.700 -13.142 -10.196 1.00 94.56 307 THR A N 1
ATOM 2348 C CA . THR A 1 307 ? 4.591 -12.981 -9.241 1.00 94.56 307 THR A CA 1
ATOM 2349 C C . THR A 1 307 ? 4.905 -11.853 -8.253 1.00 94.56 307 THR A C 1
ATOM 2351 O O . THR A 1 307 ? 6.074 -11.518 -8.055 1.00 94.56 307 THR A O 1
ATOM 2354 N N . GLU A 1 308 ? 3.887 -11.289 -7.595 1.00 90.62 308 GLU A N 1
ATOM 2355 C CA . GLU A 1 308 ? 4.076 -10.275 -6.538 1.00 90.62 308 GLU A CA 1
ATOM 2356 C C . GLU A 1 308 ? 5.054 -10.779 -5.467 1.00 90.62 308 GLU A C 1
ATOM 2358 O O . GLU A 1 308 ? 6.040 -10.114 -5.166 1.00 90.62 308 GLU A O 1
ATOM 2363 N N . LYS A 1 309 ? 4.851 -12.015 -4.986 1.00 91.56 309 LYS A N 1
ATOM 2364 C CA . LYS A 1 309 ? 5.724 -12.657 -3.993 1.00 91.56 309 LYS A CA 1
ATOM 2365 C C . LYS A 1 309 ? 7.176 -12.766 -4.468 1.00 91.56 309 LYS A C 1
ATOM 2367 O O . LYS A 1 309 ? 8.084 -12.474 -3.700 1.00 91.56 309 LYS A O 1
ATOM 2372 N N . GLN A 1 310 ? 7.400 -13.166 -5.722 1.00 95.62 310 GLN A N 1
ATOM 2373 C CA . GLN A 1 310 ? 8.749 -13.266 -6.292 1.00 95.62 310 GLN A CA 1
ATOM 2374 C C . GLN A 1 310 ? 9.407 -11.894 -6.421 1.00 95.62 310 GLN A C 1
ATOM 2376 O O . GLN A 1 310 ? 10.567 -11.735 -6.059 1.00 95.62 310 GLN A O 1
ATOM 2381 N N . SER A 1 311 ? 8.670 -10.903 -6.926 1.00 95.31 311 SER A N 1
ATOM 2382 C CA . SER A 1 311 ? 9.169 -9.537 -7.082 1.00 95.31 311 SER A CA 1
ATOM 2383 C C . SER A 1 311 ? 9.507 -8.894 -5.739 1.00 95.31 311 SER A C 1
ATOM 2385 O O . SER A 1 311 ? 10.567 -8.287 -5.625 1.00 95.31 311 SER A O 1
ATOM 2387 N N . GLY A 1 312 ? 8.627 -9.033 -4.743 1.00 93.44 312 GLY A N 1
ATOM 2388 C CA . GLY A 1 312 ? 8.824 -8.496 -3.397 1.00 93.44 312 GLY A CA 1
ATOM 2389 C C . GLY A 1 312 ? 10.017 -9.141 -2.700 1.00 93.44 312 GLY A C 1
ATOM 2390 O O . GLY A 1 312 ? 10.928 -8.435 -2.286 1.00 93.44 312 GLY A O 1
ATOM 2391 N N . ALA A 1 313 ? 10.084 -10.477 -2.683 1.00 94.69 313 ALA A N 1
ATOM 2392 C CA . ALA A 1 313 ? 11.222 -11.186 -2.098 1.00 94.69 313 ALA A CA 1
ATOM 2393 C C . ALA A 1 313 ? 12.545 -10.813 -2.783 1.00 94.69 313 ALA A C 1
ATOM 2395 O O . ALA A 1 313 ? 13.555 -10.638 -2.113 1.00 94.69 313 ALA A O 1
ATOM 2396 N N . LEU A 1 314 ? 12.543 -10.665 -4.114 1.00 96.50 314 LEU A N 1
ATOM 2397 C CA . LEU A 1 314 ? 13.720 -10.241 -4.870 1.00 96.50 314 LEU A CA 1
ATOM 2398 C C . LEU A 1 314 ? 14.147 -8.807 -4.528 1.00 96.50 314 LEU A C 1
ATOM 2400 O O . LEU A 1 314 ? 15.344 -8.547 -4.470 1.00 96.50 314 LEU A O 1
ATOM 2404 N N . PHE A 1 315 ? 13.191 -7.898 -4.317 1.00 94.88 315 PHE A N 1
ATOM 2405 C CA . PHE A 1 315 ? 13.462 -6.520 -3.906 1.00 94.88 315 PHE A CA 1
ATOM 2406 C C . PHE A 1 315 ? 14.098 -6.463 -2.511 1.00 94.88 315 PHE A C 1
ATOM 2408 O O . PHE A 1 315 ? 15.078 -5.753 -2.325 1.00 94.88 315 PHE A O 1
ATOM 2415 N N . GLU A 1 316 ? 13.582 -7.243 -1.557 1.00 93.81 316 GLU A N 1
ATOM 2416 C CA . GLU A 1 316 ? 14.061 -7.263 -0.166 1.00 93.81 316 GLU A CA 1
ATOM 2417 C C . GLU A 1 316 ? 15.485 -7.815 -0.018 1.00 93.81 316 GLU A C 1
ATOM 2419 O O . GLU A 1 316 ? 16.240 -7.354 0.830 1.00 93.81 316 GLU A O 1
ATOM 2424 N N . ILE A 1 317 ? 15.865 -8.805 -0.832 1.00 95.62 317 ILE A N 1
ATOM 2425 C CA . ILE A 1 317 ? 17.196 -9.434 -0.757 1.00 95.62 317 ILE A CA 1
ATOM 2426 C C . ILE A 1 317 ? 18.226 -8.800 -1.698 1.00 95.62 317 ILE A C 1
ATOM 2428 O O . ILE A 1 317 ? 19.335 -9.334 -1.823 1.00 95.62 317 ILE A O 1
ATOM 2432 N N . TRP A 1 318 ? 17.852 -7.742 -2.422 1.00 96.12 318 TRP A N 1
ATOM 2433 C CA . TRP A 1 318 ? 18.751 -7.081 -3.361 1.00 96.12 318 TRP A CA 1
ATOM 2434 C C . TRP A 1 318 ? 19.878 -6.363 -2.601 1.00 96.12 318 TRP A C 1
ATOM 2436 O O . TRP A 1 318 ? 19.591 -5.724 -1.589 1.00 96.12 318 TRP A O 1
ATOM 2446 N N . PRO A 1 319 ? 21.144 -6.441 -3.051 1.00 91.75 319 PRO A N 1
ATOM 2447 C CA . PRO A 1 319 ? 22.231 -5.701 -2.416 1.00 91.75 319 PRO A CA 1
ATOM 2448 C C . PRO A 1 319 ? 21.993 -4.186 -2.451 1.00 91.75 319 PRO A C 1
ATOM 2450 O O . PRO A 1 319 ? 21.668 -3.640 -3.505 1.00 91.75 319 PRO A O 1
ATOM 2453 N N . THR A 1 320 ? 22.156 -3.534 -1.303 1.00 81.00 320 THR A N 1
ATOM 2454 C CA . THR A 1 320 ? 22.187 -2.071 -1.151 1.00 81.00 320 THR A CA 1
ATOM 2455 C C . THR A 1 320 ? 23.614 -1.566 -1.190 1.00 81.00 320 THR A C 1
ATOM 2457 O O . THR A 1 320 ? 24.450 -2.222 -0.524 1.00 81.00 320 THR A O 1
#

InterPro domains:
  IPR001736 Phospholipase D/Transphosphatidylase [PS50035] (75-101)

Nearest PDB structures (foldseek):
  6ehi-assembly5_J  TM=8.013E-01  e=2.352E-05  Helicobacter pylori
  4gel-assembly1_A  TM=7.345E-01  e=1.036E-04  Drosophila melanogaster
  5bpi-assembly1_C  TM=6.042E-01  e=4.304E-04  Pyrococcus furiosus
  5bpd-assembly1_C  TM=6.121E-01  e=6.144E-04  Pyrococcus furiosus
  5bpd-assembly1_A  TM=5.908E-01  e=4.567E-04  Pyrococcus furiosus

Sequence (320 aa):
MLKILSADLWDIVGKKAVKARRRRAAIAYVTEPRFLPLGAGDVLVVDASDASIAAGRTSAEVLAGYLAAGAALFNVPNLHAKVLVLDDCTVIGSANASLRSSHYYVEASVISDRPELIGQAEQLIGSLAASGDVIDSEFIARIRKIPVVISPDSPSIRAGSHPKVQMSEPKCWLISTREDARYPGAIDAVENAMDEVQKRIGPDAGIVSWFWWGGNAPFPSTARVGDVVVQCSRPRNKMSSSRGVLVYRHGRIESIFQEPGQTVKTFHCVRPHDWEQTAVKWVDFARLAKRAGIARKLTYASNIRLTEKQSGALFEIWPT

Mean predicted aligned error: 6.0 Å

Secondary structure (DSSP, 8-state):
-EEEE-TTHHHHHHHHHHH-S-EEEEES-B--GGGS---TT-EEEE---HHHHHTTSS-HHHHHHHHHTT-EEEE-TT---EEEEETTEEEEES--BSHHHHHT----EEEE--HHHHHHHHHHHHHHHHHSEE--HHHHHHHTTS-----TTSPPTTS-------PPPPPEEEEEEETT---SS-HHHHHHHHHHHHHHH-GGG-EEEEEEEESS-HHHHH--TT-EEEEEEESSSS-S-GGG-EEEEEEEEEEEE--TT-SEEEEEEEE-TTTTTT-EEHHHHHHHHHHTT--S---TT--EEEPHHHHHHHHHTS--

Organism: NCBI:txid624376

Foldseek 3Di:
DKDKDWLCVLVVQLVLQVVFPEKFWEFAFADACSSHPAAARYEYEYALDLVCLQQNRHDLVSVVVNVVRRYWYFHDHPRQWTWMDGPQKIKGWRAGNDLCSNFPDGIIIIMDSDPVVNVVSVVVRVVSRVVTDTCHPVNSVVSVPRHHDHPPPPPDSPPDGDPSPDDDDAWEKEAEAEPPDDDPDDPVVVVVVLVVLCVVCDPQQAHKDKDKDADDDPPVPPHDQFHKYWYWYDHHDDDPDQQRIKTWAIWGFHDWDDPPPDRMIMTITGDHNCRVVLIDGPVVVVVLLVQLVVPDDDDSRDIDIDDPSSNVSSNVPRDD

Solvent-accessible surface area (backbone atoms only — not comparable to full-atom values): 17476 Å² total; per-residue (Å²): 101,79,45,81,37,35,71,55,34,62,68,53,48,22,58,48,37,75,69,38,89,38,46,40,30,28,32,22,31,40,62,36,55,84,53,57,71,52,28,65,82,15,39,40,30,28,17,66,35,68,68,33,33,23,54,58,46,18,35,53,68,52,52,48,52,26,46,74,42,47,24,48,38,20,32,34,70,88,41,78,50,25,37,37,37,41,71,74,31,28,39,42,44,69,58,39,39,31,66,53,43,74,58,59,50,86,40,50,28,42,38,33,48,50,67,68,61,37,52,51,51,52,48,52,42,49,54,51,40,74,74,27,48,74,53,47,72,66,52,46,62,54,54,63,70,52,68,64,57,70,65,83,86,53,81,55,96,82,65,60,86,57,82,69,61,80,81,76,84,63,52,36,31,41,36,47,51,51,71,69,60,77,76,93,67,64,63,69,62,52,52,52,53,45,50,52,51,38,64,72,62,34,81,88,71,29,44,66,47,75,53,72,50,66,66,86,48,75,58,78,72,65,66,52,71,63,17,32,35,31,41,26,43,24,65,49,93,79,68,98,63,61,83,71,22,37,33,32,62,73,20,38,27,70,41,75,48,62,58,88,96,52,81,40,37,37,42,32,24,38,25,58,81,58,41,75,80,44,38,34,44,41,73,58,44,55,52,46,39,46,74,22,65,48,80,65,92,79,54,82,74,42,71,46,78,47,52,70,68,34,47,52,42,39,61,73,71,48,71,126

Radius of gyration: 25.68 Å; Cα contacts (8 Å, |Δi|>4): 620; chains: 1; bounding box: 58×44×71 Å